Protein AF-A0A8T4KMF7-F1 (afdb_monomer)

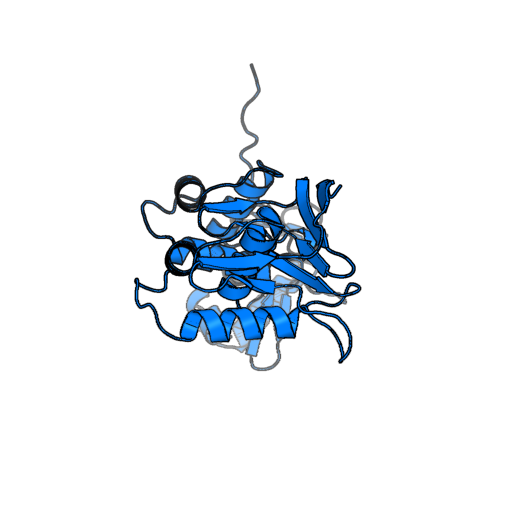pLDDT: mean 74.89, std 16.56, range [32.38, 96.25]

Secondary structure (DSSP, 8-state):
----------EEESSSSEEEETTT--EEETTEEP---HHHHHHHHHHHHTTTS-B-HHHHHHHTT-TTHHHHHHHHHHHHHHHTT--SSS-SEEEETTTEEEE-SS-PPPHHHHHHHHHHHTSBT--EEHHHHHHHTT--SS-HHHHHHHHHHHHHTS-GGGPPEEETTTEEEB-TTEEEEEEEETTEEEETTTTEEEETTEE----HHHHHHHHHHHHTTTSEEEHHHHHHHTT--S--STHHHHHHHHHHHHHS-STTS--SEEEETTTEEEE-S--EEEEEEE-

Nearest PDB structures (foldseek):
  2pmu-assembly1_E  TM=7.612E-01  e=5.457E-06  Mycobacterium tuberculosis H37Rv
  3r0j-assembly1_A  TM=8.052E-01  e=9.699E-06  Mycobacterium tuberculosis
  2pmu-assembly1_A  TM=8.325E-01  e=1.628E-05  Mycobacterium tuberculosis H37Rv
  2pmu-assembly1_D  TM=8.442E-01  e=2.170E-05  Mycobacterium tuberculosis H37Rv
  3r0j-assembly1_B  TM=7.908E-01  e=1.826E-05  Mycobacterium tuberculosis

Radius of gyration: 25.57 Å; Cα contacts (8 Å, |Δi|>4): 456; chains: 1; bounding box: 68×42×68 Å

Sequence (287 aa):
MPSGNDEERCVINLTNRVSYDLFTDDVYVDGEPAHITPMPKIILRRLVVKRGYVCPDKVLLADASSSGGKSALRQHIKRLRRALGDSGKTPAIIIQSGNGYMIGGTYALSPVEYEIHKYAKSRPGTAVSFEEIGRHAGIGGTWDSPVRHYIHSLNHKVPKEERLASVIGFGYVYPGCMETEILRSGDITYEANSHMVYRNGQDIRMGIADKLALKHMMEHAGEVVSRSYLSQLLGLGGGVGNAMTKRMTRINKAISGSEGDGDCITAAKGKGYVFSAPVTRETITYT

Solvent-accessible surface area (backbone atoms only — not comparable to full-atom values): 16262 Å² total; per-residue (Å²): 133,85,82,82,79,82,70,80,71,62,61,45,57,39,45,101,48,29,35,36,31,74,82,80,67,44,38,25,44,76,84,40,81,42,83,64,59,71,60,38,43,56,47,47,52,53,32,55,72,37,29,81,39,73,45,35,60,70,58,54,40,64,74,52,73,51,92,57,54,73,66,44,52,52,52,35,52,52,52,40,30,60,53,62,68,45,81,60,99,78,35,42,66,40,78,44,90,97,54,30,40,24,30,35,62,76,52,58,61,46,76,52,40,38,43,42,50,52,54,31,56,77,32,46,51,40,82,39,35,50,66,56,45,25,53,71,43,69,47,74,77,94,59,69,64,64,54,48,51,45,50,55,52,41,40,77,46,40,60,84,84,66,27,57,42,59,41,87,95,52,29,39,23,20,52,82,35,28,74,35,47,33,44,36,38,89,59,36,38,36,35,65,54,75,68,44,41,26,44,80,84,41,78,50,92,69,56,70,63,53,47,52,52,49,52,54,36,52,78,39,43,73,39,78,47,38,57,68,56,56,26,59,79,60,69,45,72,96,65,97,53,70,61,60,58,55,46,50,54,49,48,31,59,68,74,28,66,70,96,81,54,65,76,44,58,42,77,40,87,100,55,28,37,26,22,69,52,69,60,49,80,44,76,46,70,52,127

Mean predicted aligned error: 17.42 Å

Structure (mmCIF, N/CA/C/O backbone):
data_AF-A0A8T4KMF7-F1
#
_entry.id   AF-A0A8T4KMF7-F1
#
loop_
_atom_site.group_PDB
_atom_site.id
_atom_site.type_symbol
_atom_site.label_atom_id
_atom_site.label_alt_id
_atom_site.label_comp_id
_atom_site.label_asym_id
_atom_site.label_entity_id
_atom_site.label_seq_id
_atom_site.pdbx_PDB_ins_code
_atom_site.Cartn_x
_atom_site.Cartn_y
_atom_site.Cartn_z
_atom_site.occupancy
_atom_site.B_iso_or_equiv
_atom_site.auth_seq_id
_atom_site.auth_comp_id
_atom_site.auth_asym_id
_atom_site.auth_atom_id
_atom_site.pdbx_PDB_model_num
ATOM 1 N N . MET A 1 1 ? 38.595 7.678 11.203 1.00 32.38 1 MET A N 1
ATOM 2 C CA . MET A 1 1 ? 38.239 8.105 9.836 1.00 32.38 1 MET A CA 1
ATOM 3 C C . MET A 1 1 ? 37.442 6.981 9.198 1.00 32.38 1 MET A C 1
ATOM 5 O O . MET A 1 1 ? 38.025 5.922 9.009 1.00 32.38 1 MET A O 1
ATOM 9 N N . PRO A 1 2 ? 36.135 7.146 8.954 1.00 34.59 2 PRO A N 1
ATOM 10 C CA . PRO A 1 2 ? 35.388 6.214 8.120 1.00 34.59 2 PRO A CA 1
ATOM 11 C C . PRO A 1 2 ? 35.790 6.464 6.661 1.00 34.59 2 PRO A C 1
ATOM 13 O O . PRO A 1 2 ? 35.748 7.604 6.199 1.00 34.59 2 PRO A O 1
ATOM 16 N N . SER A 1 3 ? 36.247 5.428 5.963 1.00 41.66 3 SER A N 1
ATOM 17 C CA . SER A 1 3 ? 36.533 5.472 4.529 1.00 41.66 3 SER A CA 1
ATOM 18 C C . SER A 1 3 ? 35.225 5.674 3.768 1.00 41.66 3 SER A C 1
ATOM 20 O O . SER A 1 3 ? 34.341 4.823 3.826 1.00 41.66 3 SER A O 1
ATOM 22 N N . GLY A 1 4 ? 35.100 6.825 3.111 1.00 45.81 4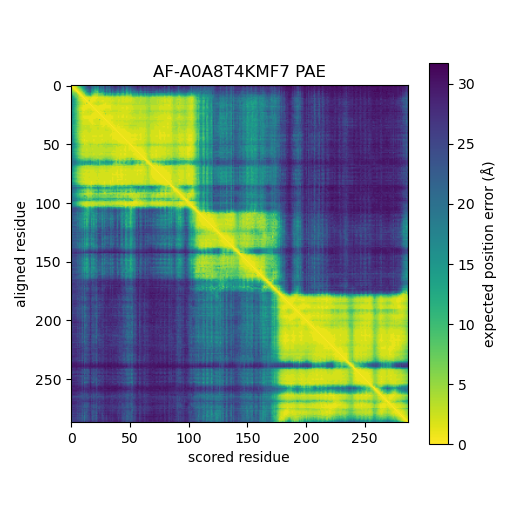 GLY A N 1
ATOM 23 C CA . GLY A 1 4 ? 33.975 7.157 2.250 1.00 45.81 4 GLY A CA 1
ATOM 24 C C . GLY A 1 4 ? 33.926 6.312 0.977 1.00 45.81 4 GLY A C 1
ATOM 25 O O . GLY A 1 4 ? 34.929 5.727 0.565 1.00 45.81 4 GLY A O 1
ATOM 26 N N . ASN A 1 5 ? 32.746 6.359 0.359 1.00 42.91 5 ASN A N 1
ATOM 27 C CA . ASN A 1 5 ? 32.361 5.831 -0.953 1.00 42.91 5 ASN A CA 1
ATOM 28 C C . ASN A 1 5 ? 31.645 4.473 -0.983 1.00 42.91 5 ASN A C 1
ATOM 30 O O . ASN A 1 5 ? 31.753 3.755 -1.972 1.00 42.91 5 ASN A O 1
ATOM 34 N N . ASP A 1 6 ? 30.788 4.200 -0.000 1.00 40.84 6 ASP A N 1
ATOM 35 C CA . ASP A 1 6 ? 29.523 3.526 -0.315 1.00 40.84 6 ASP A CA 1
ATOM 36 C C . ASP A 1 6 ? 28.536 4.594 -0.809 1.00 40.84 6 ASP A C 1
ATOM 38 O O . ASP A 1 6 ? 27.608 5.000 -0.111 1.00 40.84 6 ASP A O 1
ATOM 42 N N . GLU A 1 7 ? 28.772 5.126 -2.014 1.00 46.44 7 GLU A N 1
ATOM 43 C CA . GLU A 1 7 ? 27.668 5.716 -2.772 1.00 46.44 7 GLU A CA 1
ATOM 44 C C . GLU A 1 7 ? 26.661 4.583 -2.954 1.00 46.44 7 GLU A C 1
ATOM 46 O O . GLU A 1 7 ? 26.940 3.620 -3.668 1.00 46.44 7 GLU A O 1
ATOM 51 N N . GLU A 1 8 ? 25.543 4.643 -2.232 1.00 51.22 8 GLU A N 1
ATOM 52 C CA . GLU A 1 8 ? 24.463 3.662 -2.296 1.00 51.22 8 GLU A CA 1
ATOM 53 C C . GLU A 1 8 ? 23.939 3.584 -3.735 1.00 51.22 8 GLU A C 1
ATOM 55 O O . GLU A 1 8 ? 23.008 4.292 -4.128 1.00 51.22 8 GLU A O 1
ATOM 60 N N . ARG A 1 9 ? 24.572 2.735 -4.547 1.00 59.22 9 ARG A N 1
ATOM 61 C CA . ARG A 1 9 ? 24.199 2.511 -5.938 1.00 59.22 9 ARG A CA 1
ATOM 62 C C . ARG A 1 9 ? 22.745 2.059 -5.957 1.00 59.22 9 ARG A C 1
ATOM 64 O O . ARG A 1 9 ? 22.384 1.072 -5.313 1.00 59.22 9 ARG A O 1
ATOM 71 N N . CYS A 1 10 ? 21.898 2.777 -6.692 1.00 69.31 10 CYS A N 1
ATOM 72 C CA . CYS A 1 10 ? 20.500 2.398 -6.881 1.00 69.31 10 CYS A CA 1
ATOM 73 C C . CYS A 1 10 ? 20.430 1.242 -7.890 1.00 69.31 10 CYS A C 1
ATOM 75 O O . CYS A 1 10 ? 20.096 1.414 -9.064 1.00 69.31 10 CYS A O 1
ATOM 77 N N . VAL A 1 11 ? 20.826 0.060 -7.417 1.00 76.81 11 VAL A N 1
ATOM 78 C CA . VAL A 1 11 ? 20.839 -1.188 -8.176 1.00 76.81 11 VAL A CA 1
ATOM 79 C C . VAL A 1 11 ? 19.497 -1.887 -7.993 1.00 76.81 11 VAL A C 1
ATOM 81 O O . VAL A 1 11 ? 19.126 -2.300 -6.895 1.00 76.81 11 VAL A O 1
ATOM 84 N N . ILE A 1 12 ? 18.759 -2.042 -9.087 1.00 75.00 12 ILE A N 1
ATOM 85 C CA . ILE A 1 12 ? 17.478 -2.743 -9.130 1.00 75.00 12 ILE A CA 1
ATOM 86 C C . ILE A 1 12 ? 17.713 -4.182 -9.576 1.00 75.00 12 ILE A C 1
ATOM 88 O O . ILE A 1 12 ? 18.137 -4.429 -10.703 1.00 75.00 12 ILE A O 1
ATOM 92 N N . ASN A 1 13 ? 17.335 -5.146 -8.740 1.00 79.88 13 ASN A N 1
ATOM 93 C CA . ASN A 1 13 ? 17.306 -6.554 -9.129 1.00 79.88 13 ASN A CA 1
ATOM 94 C C . ASN A 1 13 ? 16.077 -6.832 -10.013 1.00 79.88 13 ASN A C 1
ATOM 96 O O . ASN A 1 13 ? 14.927 -6.799 -9.559 1.00 79.88 13 ASN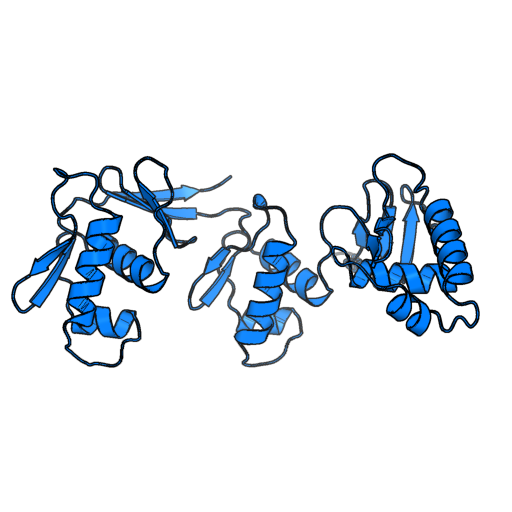 A O 1
ATOM 100 N N . LEU A 1 14 ? 16.312 -7.083 -11.303 1.00 80.69 14 LEU A N 1
ATOM 101 C CA . LEU A 1 14 ? 15.279 -7.450 -12.277 1.00 80.69 14 LEU A CA 1
ATOM 102 C C . LEU A 1 14 ? 14.888 -8.925 -12.122 1.00 80.69 14 LEU A C 1
ATOM 104 O O . LEU A 1 14 ? 13.717 -9.280 -12.240 1.00 80.69 14 LEU A O 1
ATOM 108 N N . THR A 1 15 ? 15.870 -9.771 -11.812 1.00 78.31 15 THR A N 1
ATOM 109 C CA . THR A 1 15 ? 15.711 -11.177 -11.413 1.00 78.31 15 THR A CA 1
ATOM 110 C C . THR A 1 15 ? 16.754 -11.509 -10.339 1.00 78.31 15 THR A C 1
ATOM 112 O O . THR A 1 15 ? 17.513 -10.636 -9.930 1.00 78.31 15 THR A O 1
ATOM 115 N N . ASN A 1 16 ? 16.840 -12.765 -9.896 1.00 76.12 16 ASN A N 1
ATOM 116 C CA . ASN A 1 16 ? 17.919 -13.222 -9.011 1.00 76.12 16 ASN A CA 1
ATOM 117 C C . ASN A 1 16 ? 19.313 -13.207 -9.669 1.00 76.12 16 ASN A C 1
ATOM 119 O O . ASN A 1 16 ? 20.308 -13.323 -8.965 1.00 76.12 16 ASN A O 1
ATOM 123 N N . ARG A 1 17 ? 19.380 -13.097 -11.001 1.00 83.19 17 ARG A N 1
ATOM 124 C CA . ARG A 1 17 ? 20.630 -13.074 -11.774 1.00 83.19 17 ARG A CA 1
ATOM 125 C C . ARG A 1 17 ? 20.899 -11.728 -12.422 1.00 83.19 17 ARG A C 1
ATOM 127 O O . ARG A 1 17 ? 22.034 -11.438 -12.753 1.00 83.19 17 ARG A O 1
ATOM 134 N N . VAL A 1 18 ? 19.865 -10.927 -12.651 1.00 87.44 18 VAL A N 1
ATOM 135 C CA . VAL A 1 18 ? 19.966 -9.696 -13.435 1.00 87.44 18 VAL A CA 1
ATOM 136 C C . VAL A 1 18 ? 19.738 -8.504 -12.530 1.00 87.44 18 VAL A C 1
ATOM 138 O O . VAL A 1 18 ? 18.653 -8.384 -11.958 1.00 87.44 18 VAL A O 1
ATOM 141 N N . SER A 1 19 ? 20.701 -7.594 -12.476 1.00 87.75 19 SER A N 1
ATOM 142 C CA . SER A 1 19 ? 20.563 -6.306 -11.808 1.00 87.75 19 SER A CA 1
ATOM 143 C C . SER A 1 19 ? 20.853 -5.148 -12.764 1.00 87.75 19 SER A C 1
ATOM 145 O O . SER A 1 19 ? 21.472 -5.321 -13.815 1.00 87.75 19 SER A O 1
ATOM 147 N N . TYR A 1 20 ? 20.321 -3.975 -12.447 1.00 87.62 20 TYR A N 1
ATOM 148 C CA . TYR A 1 20 ? 20.396 -2.778 -13.278 1.00 87.62 20 TYR A CA 1
ATOM 149 C C . TYR A 1 20 ? 20.695 -1.564 -12.401 1.00 87.62 20 TYR A C 1
ATOM 151 O O . TYR A 1 20 ? 19.939 -1.284 -11.474 1.00 87.62 20 TYR A O 1
ATOM 159 N N . ASP A 1 21 ? 21.769 -0.843 -12.695 1.00 84.62 21 ASP A N 1
ATOM 160 C CA . ASP A 1 21 ? 22.150 0.391 -12.013 1.00 84.62 21 ASP A CA 1
ATOM 161 C C . ASP A 1 21 ? 21.455 1.588 -12.679 1.00 84.62 21 ASP A C 1
ATOM 163 O O . ASP A 1 21 ? 21.704 1.908 -13.844 1.00 84.62 21 ASP A O 1
ATOM 167 N N . LEU A 1 22 ? 20.553 2.255 -11.950 1.00 75.38 22 LEU A N 1
ATOM 168 C CA . LEU A 1 22 ? 19.801 3.396 -12.484 1.00 75.38 22 LEU A CA 1
ATOM 169 C C . LEU A 1 22 ? 20.677 4.607 -12.839 1.00 75.38 22 LEU A C 1
ATOM 171 O O . LEU A 1 22 ? 20.251 5.425 -13.662 1.00 75.38 22 LEU A O 1
ATOM 175 N N . PHE A 1 23 ? 21.845 4.752 -12.212 1.00 74.31 23 PHE A N 1
ATOM 176 C CA . PHE A 1 23 ? 22.710 5.916 -12.385 1.00 74.31 23 PHE A CA 1
ATOM 177 C C . PHE A 1 23 ? 23.688 5.720 -13.530 1.00 74.31 23 PHE A C 1
ATOM 179 O O . PHE A 1 23 ? 23.796 6.589 -14.396 1.00 74.31 23 PHE A O 1
ATOM 186 N N . THR A 1 24 ? 24.375 4.578 -13.559 1.00 84.31 24 THR A N 1
ATOM 187 C CA . THR A 1 24 ? 25.350 4.294 -14.621 1.00 84.31 24 THR A CA 1
ATOM 188 C C . THR A 1 24 ? 24.697 3.712 -15.875 1.00 84.31 24 THR A C 1
ATOM 190 O O . THR A 1 24 ? 25.347 3.586 -16.914 1.00 84.31 24 THR A O 1
ATOM 193 N N . ASP A 1 25 ? 23.399 3.385 -15.801 1.00 84.94 25 ASP A N 1
ATOM 194 C CA . ASP A 1 25 ? 22.640 2.655 -16.823 1.00 84.94 25 ASP A CA 1
ATOM 195 C C . ASP A 1 25 ? 23.196 1.228 -17.029 1.00 84.94 25 ASP A C 1
ATOM 197 O O . ASP A 1 25 ? 22.758 0.508 -17.922 1.00 84.94 25 ASP A O 1
ATOM 201 N N . ASP A 1 26 ? 24.172 0.781 -16.234 1.00 92.31 26 ASP A N 1
ATOM 202 C CA . ASP A 1 26 ? 24.818 -0.512 -16.430 1.00 92.31 26 ASP A CA 1
ATOM 203 C C . ASP A 1 26 ? 23.957 -1.668 -15.951 1.00 92.31 26 ASP A C 1
ATOM 205 O O . ASP A 1 26 ? 23.112 -1.560 -15.064 1.00 92.31 26 ASP A O 1
ATOM 209 N N . VAL A 1 27 ? 24.177 -2.809 -16.585 1.00 93.25 27 VAL A N 1
ATOM 210 C CA . VAL A 1 27 ? 23.393 -4.013 -16.360 1.00 93.25 27 VAL A CA 1
ATOM 211 C C . VAL A 1 27 ? 24.352 -5.111 -16.005 1.00 93.25 27 VAL A C 1
ATOM 213 O O . VAL A 1 27 ? 25.361 -5.266 -16.685 1.00 93.25 27 VAL A O 1
ATOM 216 N N . TYR A 1 28 ? 24.025 -5.879 -14.979 1.00 93.50 28 TYR A N 1
ATOM 217 C CA . TYR A 1 28 ? 24.851 -6.977 -14.516 1.00 93.50 28 TYR A CA 1
ATOM 218 C C . TYR A 1 28 ? 24.060 -8.278 -14.602 1.00 93.50 28 TYR A C 1
ATOM 220 O O . TYR A 1 28 ? 22.867 -8.314 -14.291 1.00 93.50 28 TYR A O 1
ATOM 228 N N . VAL A 1 29 ? 24.717 -9.343 -15.049 1.00 92.56 29 VAL A N 1
ATOM 229 C CA . VAL A 1 29 ? 24.182 -10.705 -15.110 1.00 92.56 29 VAL A CA 1
ATOM 230 C C . VAL A 1 29 ? 25.133 -11.594 -14.320 1.00 92.56 29 VAL A C 1
ATOM 232 O O . VAL A 1 29 ? 26.308 -11.682 -14.649 1.00 92.56 29 VAL A O 1
ATOM 235 N N . ASP A 1 30 ? 24.633 -12.206 -13.249 1.00 90.31 30 ASP A N 1
ATOM 236 C CA . ASP A 1 30 ? 25.414 -12.963 -12.264 1.00 90.31 30 ASP A CA 1
ATOM 237 C C . ASP A 1 30 ? 26.573 -12.154 -11.654 1.00 90.31 30 ASP A C 1
ATOM 239 O O . ASP A 1 30 ? 27.634 -12.690 -11.358 1.00 90.31 30 ASP A O 1
ATOM 243 N N . GLY A 1 31 ? 26.360 -10.846 -11.473 1.00 89.56 31 GLY A N 1
ATOM 244 C CA . GLY A 1 31 ? 27.365 -9.914 -10.949 1.00 89.56 31 GLY A CA 1
ATOM 245 C C . GLY A 1 31 ? 28.324 -9.347 -12.001 1.00 89.56 31 GLY A C 1
ATOM 246 O O . GLY A 1 31 ? 29.027 -8.387 -11.703 1.00 89.56 31 GLY A O 1
ATOM 247 N N . GLU A 1 32 ? 28.305 -9.856 -13.235 1.00 94.94 32 GLU A N 1
ATOM 248 C CA . GLU A 1 32 ? 29.203 -9.422 -14.311 1.00 94.94 32 GLU A CA 1
ATOM 249 C C . GLU A 1 32 ? 28.537 -8.402 -15.251 1.00 94.94 32 GLU A C 1
ATOM 251 O O . GLU A 1 32 ? 27.369 -8.588 -15.609 1.00 94.94 32 GLU A O 1
ATOM 256 N N . PRO A 1 33 ? 29.242 -7.348 -15.711 1.00 95.38 33 PRO A N 1
ATOM 257 C CA . PRO A 1 33 ? 28.690 -6.378 -16.653 1.00 95.38 33 PRO A CA 1
ATOM 258 C C . PRO A 1 33 ? 28.211 -7.031 -17.958 1.00 95.38 33 PRO A C 1
ATOM 260 O O . PRO A 1 33 ? 28.976 -7.633 -18.715 1.00 95.38 33 PRO A O 1
ATOM 263 N N . ALA A 1 34 ? 26.930 -6.870 -18.267 1.00 94.69 34 ALA A N 1
ATOM 264 C CA . ALA A 1 34 ? 26.318 -7.372 -19.481 1.00 94.69 34 ALA A CA 1
ATOM 265 C C . ALA A 1 34 ? 26.521 -6.393 -20.638 1.00 94.69 34 ALA A C 1
ATOM 267 O O . ALA A 1 34 ? 26.134 -5.222 -20.588 1.00 94.69 34 ALA A O 1
ATOM 268 N N . HIS A 1 35 ? 27.062 -6.895 -21.747 1.00 94.31 35 HIS A N 1
ATOM 269 C CA . HIS A 1 35 ? 27.253 -6.072 -22.931 1.00 94.31 35 HIS A CA 1
ATOM 270 C C . HIS A 1 35 ? 25.933 -5.902 -23.700 1.00 94.31 35 HIS A C 1
ATOM 272 O O . HIS A 1 35 ? 25.507 -6.762 -24.474 1.00 94.31 35 HIS A O 1
ATOM 278 N N . ILE A 1 36 ? 25.288 -4.750 -23.507 1.00 93.62 36 ILE A N 1
ATOM 279 C CA . ILE A 1 36 ? 24.029 -4.392 -24.169 1.00 93.62 36 ILE A CA 1
ATOM 280 C C . ILE A 1 36 ? 24.277 -3.247 -25.151 1.00 93.62 36 ILE A C 1
ATOM 282 O O . ILE A 1 36 ? 24.833 -2.211 -24.801 1.00 93.62 36 ILE A O 1
ATOM 286 N N . THR A 1 37 ? 23.861 -3.422 -26.407 1.00 92.12 37 THR A N 1
ATOM 287 C CA . THR A 1 37 ? 23.971 -2.360 -27.421 1.00 92.12 37 THR A CA 1
ATOM 288 C C . THR A 1 37 ? 23.080 -1.155 -27.066 1.00 92.12 37 THR A C 1
ATOM 290 O O . THR A 1 37 ? 22.016 -1.371 -26.479 1.00 92.12 37 THR A O 1
ATOM 293 N N . PRO A 1 38 ? 23.416 0.079 -27.495 1.00 92.00 38 PRO A N 1
ATOM 294 C CA . PRO A 1 38 ? 22.749 1.303 -27.030 1.00 92.00 38 PRO A CA 1
ATOM 295 C C . PRO A 1 38 ? 21.217 1.298 -27.137 1.00 92.00 38 PRO A C 1
ATOM 297 O O . PRO A 1 38 ? 20.529 1.663 -26.191 1.00 92.00 38 PRO A O 1
ATOM 300 N N . MET A 1 39 ? 20.655 0.820 -28.253 1.00 90.88 39 MET A N 1
ATOM 301 C CA . MET A 1 39 ? 19.196 0.828 -28.446 1.00 90.88 39 MET A CA 1
ATOM 302 C C . MET A 1 39 ? 18.438 -0.128 -27.510 1.00 90.88 39 MET A C 1
ATOM 304 O O . MET A 1 39 ? 17.525 0.309 -26.812 1.00 90.88 39 MET A O 1
ATOM 308 N N . PRO A 1 40 ? 18.813 -1.416 -27.415 1.00 92.56 40 PRO A N 1
ATOM 309 C CA . PRO A 1 40 ? 18.358 -2.288 -26.338 1.00 92.56 40 PRO A CA 1
ATOM 310 C C . PRO A 1 40 ? 18.533 -1.712 -24.926 1.00 92.56 40 PRO A C 1
ATOM 312 O O . PRO A 1 40 ? 17.649 -1.934 -24.104 1.00 92.56 40 PRO A O 1
ATOM 315 N N . LYS A 1 41 ? 19.604 -0.950 -24.654 1.00 90.44 41 LYS A N 1
ATOM 316 C CA . LYS A 1 41 ? 19.842 -0.291 -23.355 1.00 90.44 41 LYS A CA 1
ATOM 317 C C . LYS A 1 41 ? 18.779 0.781 -23.064 1.00 90.44 41 LYS A C 1
ATOM 319 O O . LYS A 1 41 ? 18.143 0.739 -22.018 1.00 90.44 41 LYS A O 1
ATOM 324 N N . ILE A 1 42 ? 18.464 1.641 -24.041 1.00 88.56 42 ILE A N 1
ATOM 325 C CA . ILE A 1 42 ? 17.383 2.647 -23.945 1.00 88.56 42 ILE A CA 1
ATOM 326 C C . ILE A 1 42 ? 16.020 1.987 -23.688 1.00 88.56 42 ILE A C 1
ATOM 328 O O . ILE A 1 42 ? 15.264 2.420 -22.813 1.00 88.56 42 ILE A O 1
ATOM 332 N N . ILE A 1 43 ? 15.708 0.920 -24.430 1.00 91.50 43 ILE A N 1
ATOM 333 C CA . ILE A 1 43 ? 14.463 0.160 -24.250 1.00 91.50 43 ILE A CA 1
ATOM 334 C C . ILE A 1 43 ? 14.410 -0.448 -22.845 1.00 91.50 43 ILE A C 1
ATOM 336 O O . ILE A 1 43 ? 13.380 -0.345 -22.177 1.00 91.50 43 ILE A O 1
ATOM 340 N N . LEU A 1 44 ? 15.511 -1.051 -22.382 1.00 91.81 44 LEU A N 1
ATOM 341 C CA . LEU A 1 44 ? 15.605 -1.619 -21.042 1.00 91.81 44 LEU A CA 1
ATOM 342 C C . LEU A 1 44 ? 15.370 -0.550 -19.979 1.00 91.81 44 LEU A C 1
ATOM 344 O O . LEU A 1 44 ? 14.489 -0.735 -19.148 1.00 91.81 44 LEU A O 1
ATOM 348 N N . ARG A 1 45 ? 16.067 0.589 -20.050 1.00 86.81 45 ARG A N 1
ATOM 349 C CA . ARG A 1 45 ? 15.886 1.718 -19.130 1.00 86.81 45 ARG A CA 1
ATOM 350 C C . ARG A 1 45 ? 14.424 2.132 -19.037 1.00 86.81 45 ARG A 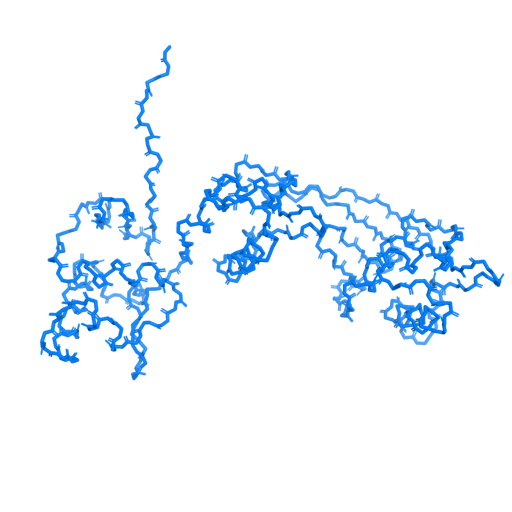C 1
ATOM 352 O O . ARG A 1 45 ? 13.890 2.297 -17.942 1.00 86.81 45 ARG A O 1
ATOM 359 N N . ARG A 1 46 ? 13.735 2.251 -20.178 1.00 86.56 46 ARG A N 1
ATOM 360 C CA . ARG A 1 46 ? 12.308 2.596 -20.190 1.00 86.56 46 ARG A CA 1
ATOM 361 C C . ARG A 1 46 ? 11.459 1.536 -19.498 1.00 86.56 46 ARG A C 1
ATOM 363 O O . ARG A 1 46 ? 10.575 1.888 -18.720 1.00 86.56 46 ARG A O 1
ATOM 370 N N . LEU A 1 47 ? 11.714 0.261 -19.777 1.00 86.62 47 LEU A N 1
ATOM 371 C CA . LEU A 1 47 ? 11.005 -0.849 -19.147 1.00 86.62 47 LEU A CA 1
ATOM 372 C C . LEU A 1 47 ? 11.296 -0.951 -17.642 1.00 86.62 47 LEU A C 1
ATOM 374 O O . LEU A 1 47 ? 10.390 -1.302 -16.895 1.00 86.62 47 LEU A O 1
ATOM 378 N N . VAL A 1 48 ? 12.508 -0.614 -17.190 1.00 83.31 48 VAL A N 1
ATOM 379 C CA . VAL A 1 48 ? 12.888 -0.577 -15.767 1.00 83.31 48 VAL A CA 1
ATOM 380 C C . VAL A 1 48 ? 12.161 0.563 -15.058 1.00 83.31 48 VAL A C 1
ATOM 382 O O . VAL A 1 48 ? 11.503 0.337 -14.047 1.00 83.31 48 VAL A O 1
ATOM 385 N N . VAL A 1 49 ? 12.168 1.767 -15.639 1.00 75.31 49 VAL A N 1
ATOM 386 C CA . VAL A 1 49 ? 11.430 2.934 -15.115 1.00 75.31 49 VAL A CA 1
ATOM 387 C C . VAL A 1 49 ? 9.918 2.680 -15.054 1.00 75.31 49 VAL A C 1
ATOM 389 O O . VAL A 1 49 ? 9.216 3.249 -14.219 1.00 75.31 49 VAL A O 1
ATOM 392 N N . LYS A 1 50 ? 9.394 1.836 -15.948 1.00 74.31 50 LYS A N 1
ATOM 393 C CA . LYS A 1 50 ? 7.976 1.461 -16.034 1.00 74.31 50 LYS A CA 1
ATOM 394 C C . LYS A 1 50 ? 7.712 0.022 -15.577 1.00 74.31 50 LYS A C 1
ATOM 396 O O . LYS A 1 50 ? 6.716 -0.565 -15.995 1.00 74.31 50 LYS A O 1
ATOM 401 N N . ARG A 1 51 ? 8.573 -0.569 -14.740 1.00 68.75 51 ARG A N 1
ATOM 402 C CA . ARG A 1 51 ? 8.410 -1.965 -14.298 1.00 68.75 51 ARG A CA 1
ATOM 403 C C . ARG A 1 51 ? 7.039 -2.175 -13.655 1.00 68.75 51 ARG A C 1
ATOM 405 O O . ARG A 1 51 ? 6.519 -1.292 -12.977 1.00 68.75 51 ARG A O 1
ATOM 412 N N . GLY A 1 52 ? 6.446 -3.343 -13.890 1.00 60.84 52 GLY A N 1
ATOM 413 C CA . GLY A 1 52 ? 5.077 -3.643 -13.457 1.00 60.84 52 GLY A CA 1
ATOM 414 C C . GLY A 1 52 ? 3.979 -3.008 -14.321 1.00 60.84 52 GLY A C 1
ATOM 415 O O . GLY A 1 52 ? 2.810 -3.334 -14.133 1.00 60.84 52 GLY A O 1
ATOM 416 N N . TYR A 1 53 ? 4.330 -2.161 -15.297 1.00 69.44 53 TYR A N 1
ATOM 417 C CA . TYR A 1 53 ? 3.410 -1.665 -16.316 1.00 69.44 53 TYR A CA 1
ATOM 418 C C . TYR A 1 53 ? 3.778 -2.193 -17.696 1.00 69.44 53 TYR A C 1
ATOM 420 O O . TYR A 1 53 ? 4.942 -2.382 -18.051 1.00 69.44 53 TYR A O 1
ATOM 428 N N . VAL A 1 54 ? 2.747 -2.375 -18.508 1.00 81.06 54 VAL A N 1
ATOM 429 C CA . VAL A 1 54 ? 2.892 -2.756 -19.907 1.00 81.06 54 VAL A CA 1
ATOM 430 C C . VAL A 1 54 ? 3.234 -1.502 -20.697 1.00 81.06 54 VAL A C 1
ATOM 432 O O . VAL A 1 54 ? 2.428 -0.578 -20.785 1.00 81.06 54 VAL A O 1
ATOM 435 N N . CYS A 1 55 ? 4.430 -1.470 -21.276 1.00 85.44 55 CYS A N 1
ATOM 436 C CA . CYS A 1 55 ? 4.863 -0.428 -22.193 1.00 85.44 55 CYS A CA 1
ATOM 437 C C . CYS A 1 55 ? 4.385 -0.764 -23.611 1.00 85.44 55 CYS A C 1
ATOM 439 O O . CYS A 1 55 ? 4.888 -1.729 -24.201 1.00 85.44 55 CYS A O 1
ATOM 441 N N . PRO A 1 56 ? 3.460 0.024 -24.192 1.00 91.06 56 PRO A N 1
ATOM 442 C CA . PRO A 1 56 ? 2.984 -0.219 -25.546 1.00 91.06 56 PRO A CA 1
ATOM 443 C C . PRO A 1 56 ? 4.101 -0.051 -26.578 1.00 91.06 56 PRO A C 1
ATOM 445 O O . PRO A 1 56 ? 4.940 0.842 -26.439 1.00 91.06 56 PRO A O 1
ATOM 448 N N . ASP A 1 57 ? 4.045 -0.824 -27.669 1.00 91.69 57 ASP A N 1
ATOM 449 C CA . ASP A 1 57 ? 5.015 -0.763 -28.779 1.00 91.69 57 ASP A CA 1
ATOM 450 C C . ASP A 1 57 ? 5.306 0.679 -29.228 1.00 91.69 57 ASP A C 1
ATOM 452 O O . ASP A 1 57 ? 6.457 1.049 -29.437 1.00 91.69 57 ASP A O 1
ATOM 456 N N . LYS A 1 58 ? 4.256 1.507 -29.348 1.00 89.50 58 LYS A N 1
ATOM 457 C CA . LYS A 1 58 ? 4.356 2.905 -29.800 1.00 89.50 58 LYS A CA 1
ATOM 458 C C . LYS A 1 58 ? 5.214 3.780 -28.883 1.00 89.50 58 LYS A C 1
ATOM 460 O O . LYS A 1 58 ? 5.892 4.672 -29.372 1.00 89.50 58 LYS A O 1
ATOM 465 N N . VAL A 1 59 ? 5.189 3.519 -27.575 1.00 88.06 59 VAL A N 1
ATOM 466 C CA . VAL A 1 59 ? 5.964 4.279 -26.584 1.00 88.06 59 VAL A CA 1
ATOM 467 C C . VAL A 1 59 ? 7.432 3.885 -26.687 1.00 88.06 59 VAL A C 1
ATOM 469 O O . VAL A 1 59 ? 8.289 4.746 -26.838 1.00 88.06 59 VAL A O 1
ATOM 472 N N . LEU A 1 60 ? 7.713 2.578 -26.719 1.00 89.94 60 LEU A N 1
ATOM 473 C CA . LEU A 1 60 ? 9.083 2.073 -26.848 1.00 89.94 60 LEU A CA 1
ATOM 474 C C . LEU A 1 60 ? 9.730 2.472 -28.182 1.00 89.94 60 LEU A C 1
ATOM 476 O O . LEU A 1 60 ? 10.927 2.735 -28.226 1.00 89.94 60 LEU A O 1
ATOM 480 N N . LEU A 1 61 ? 8.947 2.537 -29.263 1.00 87.88 61 LEU A N 1
ATOM 481 C CA . LEU A 1 61 ? 9.422 2.988 -30.573 1.00 87.88 61 LEU A CA 1
ATOM 482 C C . LEU A 1 61 ? 9.741 4.484 -30.611 1.00 87.88 61 LEU A C 1
ATOM 484 O O . LEU A 1 61 ? 10.739 4.855 -31.225 1.00 87.88 61 LEU A O 1
ATOM 488 N N . ALA A 1 62 ? 8.919 5.317 -29.964 1.00 85.25 62 ALA A N 1
ATOM 489 C CA . ALA A 1 62 ? 9.154 6.758 -29.888 1.00 85.25 62 ALA A CA 1
ATOM 490 C C . ALA A 1 62 ? 10.468 7.074 -29.159 1.00 85.25 62 ALA A C 1
ATOM 492 O O . ALA A 1 62 ? 11.220 7.939 -29.592 1.00 85.25 62 ALA A O 1
ATOM 493 N N . ASP A 1 63 ? 10.773 6.325 -28.098 1.00 76.94 63 ASP A N 1
ATOM 494 C CA . ASP A 1 63 ? 11.990 6.519 -27.306 1.00 76.94 63 ASP A CA 1
ATOM 495 C C . ASP A 1 63 ? 13.249 5.951 -27.962 1.00 76.94 63 ASP A C 1
ATOM 497 O O . ASP A 1 63 ? 14.346 6.462 -27.759 1.00 76.94 63 ASP A O 1
ATOM 501 N N . ALA A 1 64 ? 13.105 4.877 -28.739 1.00 75.38 64 ALA A N 1
ATOM 502 C CA . ALA A 1 64 ? 14.229 4.244 -29.416 1.00 75.38 64 ALA A CA 1
ATOM 503 C C . ALA A 1 64 ? 14.680 5.006 -30.675 1.00 75.38 64 ALA A C 1
ATOM 505 O O . ALA A 1 64 ? 15.604 4.548 -31.344 1.00 75.38 64 ALA A O 1
ATOM 506 N N . SER A 1 65 ? 14.012 6.108 -31.057 1.00 70.56 65 SER A N 1
ATOM 507 C CA . SER A 1 65 ? 14.255 6.851 -32.310 1.00 70.56 65 SER A CA 1
ATOM 508 C C . SER A 1 65 ? 14.426 5.935 -33.533 1.00 70.56 65 SER A C 1
ATOM 510 O O . SER A 1 65 ? 15.156 6.245 -34.475 1.00 70.56 65 SER A O 1
ATOM 512 N N . SER A 1 66 ? 13.798 4.755 -33.504 1.00 66.44 66 SER A N 1
ATOM 513 C CA . SER A 1 66 ? 14.075 3.690 -34.460 1.00 66.44 66 SER A CA 1
ATOM 514 C C . SER A 1 66 ? 13.076 3.802 -35.603 1.00 66.44 66 SER A C 1
ATOM 516 O O . SER A 1 66 ? 11.871 3.629 -35.404 1.00 66.44 66 SER A O 1
ATOM 518 N N . SER A 1 67 ? 13.571 4.017 -36.817 1.00 71.31 67 SER A N 1
ATOM 519 C CA . SER A 1 67 ? 12.758 4.046 -38.038 1.00 71.31 67 SER A CA 1
ATOM 520 C C . SER A 1 67 ? 12.185 2.673 -38.432 1.00 71.31 67 SER A C 1
ATOM 522 O O . SER A 1 67 ? 11.364 2.584 -39.339 1.00 71.31 67 SER A O 1
ATOM 524 N N . GLY A 1 68 ? 12.576 1.588 -37.752 1.00 78.44 68 GLY A N 1
ATOM 525 C CA . GLY A 1 68 ? 12.299 0.208 -38.173 1.00 78.44 68 GLY A CA 1
ATOM 526 C C . GLY A 1 68 ? 10.957 -0.399 -37.731 1.00 78.44 68 GLY A C 1
ATOM 527 O O . GLY A 1 68 ? 10.721 -1.590 -37.956 1.00 78.44 68 GLY A O 1
ATOM 528 N N . GLY A 1 69 ? 10.078 0.376 -37.086 1.00 88.50 69 GLY A N 1
ATOM 529 C CA . GLY A 1 69 ? 8.750 -0.079 -36.657 1.00 88.50 69 GLY A CA 1
ATOM 530 C C . GLY A 1 69 ? 8.765 -1.321 -35.745 1.00 88.50 69 GLY A C 1
ATOM 531 O O . GLY A 1 69 ? 9.766 -1.670 -35.119 1.00 88.50 69 GLY A O 1
ATOM 532 N N . LYS A 1 70 ? 7.631 -2.033 -35.653 1.00 90.00 70 LYS A N 1
ATOM 533 C CA . LYS A 1 70 ? 7.451 -3.153 -34.701 1.00 90.00 70 LYS A CA 1
ATOM 534 C C . LYS A 1 70 ? 8.437 -4.314 -34.890 1.00 90.00 70 LYS A C 1
ATOM 536 O O . LYS A 1 70 ? 8.773 -4.988 -33.916 1.00 90.00 70 LYS A O 1
ATOM 541 N N . SER A 1 71 ? 8.886 -4.569 -36.120 1.00 89.50 71 SER A N 1
ATOM 542 C CA . SER A 1 71 ? 9.831 -5.657 -36.412 1.00 89.50 71 SER A CA 1
ATOM 543 C C . SER A 1 71 ? 11.209 -5.378 -35.806 1.00 89.50 71 SER A C 1
ATOM 545 O O . SER A 1 71 ? 11.768 -6.237 -35.118 1.00 89.50 71 SER A O 1
ATOM 547 N N . ALA A 1 72 ? 11.709 -4.146 -35.957 1.00 90.38 72 ALA A N 1
ATOM 548 C CA . ALA A 1 72 ? 12.960 -3.725 -35.334 1.00 90.38 72 ALA A CA 1
ATOM 549 C C . ALA A 1 72 ? 12.872 -3.773 -33.803 1.00 90.38 72 ALA A C 1
ATOM 551 O O . ALA A 1 72 ? 13.760 -4.337 -33.162 1.00 90.38 72 ALA A O 1
ATOM 552 N N . LEU A 1 73 ? 11.765 -3.300 -33.210 1.00 91.56 73 LEU A N 1
ATOM 553 C CA . LEU A 1 73 ? 11.542 -3.405 -31.762 1.00 91.56 73 LEU A CA 1
ATOM 554 C C . LEU A 1 73 ? 11.615 -4.860 -31.276 1.00 91.56 73 LEU A C 1
ATOM 556 O O . LEU A 1 73 ? 12.317 -5.150 -30.309 1.00 91.56 73 LEU A O 1
ATOM 560 N N . ARG A 1 74 ? 10.959 -5.801 -31.970 1.00 91.06 74 ARG A N 1
ATOM 561 C CA . ARG A 1 74 ? 11.040 -7.236 -31.638 1.00 91.06 74 ARG A CA 1
ATOM 562 C C . ARG A 1 74 ? 12.473 -7.761 -31.703 1.00 91.06 74 ARG A C 1
ATOM 564 O O . ARG A 1 74 ? 12.875 -8.541 -30.840 1.00 91.06 74 ARG A O 1
ATOM 571 N N . GLN A 1 75 ? 13.255 -7.337 -32.696 1.00 91.88 75 GLN A N 1
ATOM 572 C CA . GLN A 1 75 ? 14.659 -7.730 -32.810 1.00 91.88 75 GLN A CA 1
ATOM 573 C C . GLN A 1 75 ? 15.500 -7.161 -31.659 1.00 91.88 75 GLN A C 1
ATOM 575 O O . GLN A 1 75 ? 16.326 -7.887 -31.101 1.00 91.88 75 GLN A O 1
ATOM 580 N N . HIS A 1 76 ? 15.269 -5.907 -31.262 1.00 92.56 76 HIS A N 1
ATOM 581 C CA . HIS A 1 76 ? 15.928 -5.297 -30.109 1.00 92.56 76 HIS A CA 1
ATOM 582 C C . HIS A 1 76 ? 15.567 -6.004 -28.802 1.00 92.56 76 HIS A C 1
ATOM 584 O O . HIS A 1 76 ? 16.475 -6.361 -28.057 1.00 92.56 76 HIS A O 1
ATOM 590 N N . ILE A 1 77 ? 14.287 -6.307 -28.565 1.00 92.06 77 ILE A N 1
ATOM 591 C CA . ILE A 1 77 ? 13.847 -7.084 -27.397 1.00 92.06 77 ILE A CA 1
ATOM 592 C C . ILE A 1 77 ? 14.476 -8.481 -27.401 1.00 92.06 77 ILE A C 1
ATOM 594 O O . ILE A 1 77 ? 14.950 -8.942 -26.369 1.00 92.06 77 ILE A O 1
ATOM 598 N N . LYS A 1 78 ? 14.561 -9.157 -28.553 1.00 91.50 78 LYS A N 1
ATOM 599 C CA . LYS A 1 78 ? 15.218 -10.470 -28.653 1.00 91.50 78 LYS A CA 1
ATOM 600 C C . LYS A 1 78 ? 16.708 -10.403 -28.299 1.00 91.50 78 LYS A C 1
ATOM 602 O O . LYS A 1 78 ? 17.204 -11.283 -27.599 1.00 91.50 78 LYS A O 1
ATOM 607 N N . ARG A 1 79 ? 17.424 -9.376 -28.777 1.00 92.19 79 ARG A N 1
ATOM 608 C CA . ARG A 1 79 ? 18.838 -9.141 -28.427 1.00 92.19 79 ARG A CA 1
ATOM 609 C C . ARG A 1 79 ? 18.993 -8.834 -26.942 1.00 92.19 79 ARG A C 1
ATOM 611 O O . ARG A 1 79 ? 19.873 -9.404 -26.311 1.00 92.19 79 ARG A O 1
ATOM 618 N N . LEU A 1 80 ? 18.106 -7.999 -26.403 1.00 92.38 80 LEU A N 1
ATOM 619 C CA . LEU A 1 80 ? 18.069 -7.657 -24.988 1.00 92.38 80 LEU A CA 1
ATOM 620 C C . LEU A 1 80 ? 17.885 -8.912 -24.132 1.00 92.38 80 LEU A C 1
ATOM 622 O O . LEU A 1 80 ? 18.732 -9.206 -23.305 1.00 92.38 80 LEU A O 1
ATOM 626 N N . ARG A 1 81 ? 16.857 -9.723 -24.404 1.00 91.38 81 ARG A N 1
ATOM 627 C CA . ARG A 1 81 ? 16.614 -10.977 -23.677 1.00 91.38 81 ARG A CA 1
ATOM 628 C C . ARG A 1 81 ? 17.812 -11.924 -23.724 1.00 91.38 81 ARG A C 1
ATOM 630 O O . ARG A 1 81 ? 18.176 -12.497 -22.706 1.00 91.38 81 ARG A O 1
ATOM 637 N N . ARG A 1 82 ? 18.476 -12.047 -24.879 1.00 91.44 82 ARG A N 1
ATOM 638 C CA . ARG A 1 82 ? 19.707 -12.843 -24.993 1.00 91.44 82 ARG A CA 1
ATOM 639 C C . ARG A 1 82 ? 20.824 -12.299 -24.098 1.00 91.44 82 ARG A C 1
ATOM 641 O O . ARG A 1 82 ? 21.469 -13.094 -23.427 1.00 91.44 82 ARG A O 1
ATOM 648 N N . ALA A 1 83 ? 21.037 -10.983 -24.090 1.00 91.81 83 ALA A N 1
ATOM 649 C CA . ALA A 1 83 ? 22.063 -10.348 -23.264 1.00 91.81 83 ALA A CA 1
ATOM 650 C C . ALA A 1 83 ? 21.786 -10.505 -21.760 1.00 91.81 83 ALA A C 1
ATOM 652 O O . ALA A 1 83 ? 22.721 -10.651 -20.988 1.00 91.81 83 ALA A O 1
ATOM 653 N N . LEU A 1 84 ? 20.512 -10.542 -21.358 1.00 89.81 84 LEU A N 1
ATOM 654 C CA . LEU A 1 84 ? 20.098 -10.759 -19.968 1.00 89.81 84 LEU A CA 1
ATOM 655 C C . LEU A 1 84 ? 20.097 -12.240 -19.541 1.00 89.81 84 LEU A C 1
ATOM 657 O O . LEU A 1 84 ? 19.704 -12.543 -18.418 1.00 89.81 84 LEU A O 1
ATOM 661 N N . GLY A 1 85 ? 20.431 -13.181 -20.434 1.00 87.12 85 GLY A N 1
ATOM 662 C CA . GLY A 1 85 ? 20.246 -14.615 -20.168 1.00 87.12 85 GLY A CA 1
ATOM 663 C C . GLY A 1 85 ? 18.772 -15.020 -19.985 1.00 87.12 85 GLY A C 1
ATOM 664 O O . GLY A 1 85 ? 18.469 -16.069 -19.421 1.00 87.12 85 GLY A O 1
ATOM 665 N N . ASP A 1 86 ? 17.842 -14.192 -20.467 1.00 79.88 86 ASP A N 1
ATOM 666 C CA . ASP A 1 86 ? 16.393 -14.329 -20.329 1.00 79.88 86 ASP A CA 1
ATOM 667 C C . ASP A 1 86 ? 15.830 -15.304 -21.385 1.00 79.88 86 ASP A C 1
ATOM 669 O O . ASP A 1 86 ? 15.189 -14.922 -22.372 1.00 79.88 86 ASP A O 1
ATOM 673 N N . SER A 1 87 ? 16.116 -16.593 -21.187 1.00 66.00 87 SER A N 1
ATOM 674 C CA . SER A 1 87 ? 15.634 -17.709 -22.017 1.00 66.00 87 SER A CA 1
ATOM 675 C C . SER A 1 87 ? 14.701 -18.684 -21.276 1.00 66.00 87 SER A C 1
ATOM 677 O O . SER A 1 87 ? 14.266 -19.672 -21.865 1.00 66.00 87 SER A O 1
ATOM 679 N N . GLY A 1 88 ? 14.385 -18.422 -19.999 1.00 58.12 88 GLY A N 1
ATOM 680 C CA . GLY A 1 88 ? 13.761 -19.382 -19.077 1.00 58.12 88 GLY A CA 1
ATOM 681 C C . GLY A 1 88 ? 12.273 -19.174 -18.746 1.00 58.12 88 GLY A C 1
ATOM 682 O O . GLY A 1 88 ? 11.590 -18.314 -19.299 1.00 58.12 88 GLY A O 1
ATOM 683 N N . LYS A 1 89 ? 11.785 -19.986 -17.789 1.00 55.06 89 LYS A N 1
ATOM 684 C CA . LYS A 1 89 ? 10.400 -20.001 -17.259 1.00 55.06 89 LYS A CA 1
ATOM 685 C C . LYS A 1 89 ? 10.000 -18.718 -16.507 1.00 55.06 89 LYS A C 1
ATOM 687 O O . LYS A 1 89 ? 8.812 -18.443 -16.382 1.00 55.06 89 LYS A O 1
ATOM 692 N N . THR A 1 90 ? 10.970 -17.942 -16.024 1.00 57.03 90 THR A N 1
ATOM 693 C CA . THR A 1 90 ? 10.774 -16.682 -15.286 1.00 57.03 90 THR A CA 1
ATOM 694 C C . THR A 1 90 ? 11.514 -15.550 -15.998 1.00 57.03 90 THR A C 1
ATOM 696 O O . THR A 1 90 ? 12.636 -15.209 -15.617 1.00 57.03 90 THR A O 1
ATOM 699 N N . PRO A 1 91 ? 10.942 -15.016 -17.087 1.00 71.38 91 PRO A N 1
ATOM 700 C CA . PRO A 1 91 ? 11.641 -14.047 -17.904 1.00 71.38 91 PRO A CA 1
ATOM 701 C C . PRO A 1 91 ? 11.742 -12.686 -17.211 1.00 71.38 91 PRO A C 1
ATOM 703 O O . PRO A 1 91 ? 10.776 -12.212 -16.608 1.00 71.38 91 PRO A O 1
ATOM 706 N N . ALA A 1 92 ? 12.899 -12.035 -17.343 1.00 73.31 92 ALA A N 1
ATOM 707 C CA . ALA A 1 92 ? 13.071 -10.644 -16.932 1.00 73.31 92 ALA A CA 1
ATOM 708 C C . ALA A 1 92 ? 12.148 -9.731 -17.749 1.00 73.31 92 ALA A C 1
ATOM 710 O O . ALA A 1 92 ? 11.606 -8.776 -17.211 1.00 73.31 92 ALA A O 1
ATOM 711 N N . ILE A 1 93 ? 11.921 -10.043 -19.030 1.00 80.75 93 ILE A N 1
ATOM 712 C CA . ILE A 1 93 ? 11.020 -9.311 -19.922 1.00 80.75 93 ILE A CA 1
ATOM 713 C C . ILE A 1 93 ? 9.824 -10.192 -20.288 1.00 80.75 93 ILE A C 1
ATOM 715 O O . ILE A 1 93 ? 9.926 -11.164 -21.039 1.00 80.75 93 ILE A O 1
ATOM 719 N N . ILE A 1 94 ? 8.653 -9.794 -19.808 1.00 76.06 94 ILE A N 1
ATOM 720 C CA . ILE A 1 94 ? 7.363 -10.409 -20.097 1.00 76.06 94 ILE A CA 1
ATOM 721 C C . ILE A 1 94 ? 6.790 -9.781 -21.372 1.00 76.06 94 ILE A C 1
ATOM 723 O O . ILE A 1 94 ? 6.623 -8.564 -21.481 1.00 76.06 94 ILE A O 1
ATOM 727 N N . ILE A 1 95 ? 6.472 -10.633 -22.347 1.00 82.06 95 ILE A N 1
ATOM 728 C CA . ILE A 1 95 ? 5.784 -10.240 -23.579 1.00 82.06 95 ILE A CA 1
ATOM 729 C C . ILE A 1 95 ? 4.283 -10.359 -23.332 1.00 82.06 95 ILE A C 1
ATOM 731 O O . ILE A 1 95 ? 3.799 -11.453 -23.043 1.00 82.06 95 ILE A O 1
ATOM 735 N N . GLN A 1 96 ? 3.536 -9.268 -23.502 1.00 75.88 96 GLN A N 1
ATOM 736 C CA . GLN A 1 96 ? 2.079 -9.321 -23.483 1.00 75.88 96 GLN A CA 1
ATOM 737 C C . GLN A 1 96 ? 1.561 -9.215 -24.917 1.00 75.88 96 GLN A C 1
ATOM 739 O O . GLN A 1 96 ? 1.641 -8.157 -25.547 1.00 75.88 96 GLN A O 1
ATOM 744 N N . SER A 1 97 ? 1.066 -10.336 -25.449 1.00 68.31 97 SER A N 1
ATOM 745 C CA . SER A 1 97 ? 0.625 -10.434 -26.845 1.00 68.31 97 SER A CA 1
ATOM 746 C C . SER A 1 97 ? -0.349 -9.305 -27.199 1.00 68.31 97 SER A C 1
ATOM 748 O O . SER A 1 97 ? -1.347 -9.104 -26.513 1.00 68.31 97 SER A O 1
ATOM 750 N N . GLY A 1 98 ? -0.020 -8.534 -28.239 1.00 72.50 98 GLY A N 1
ATOM 751 C CA . GLY A 1 98 ? -0.824 -7.406 -28.726 1.00 72.50 98 GLY A CA 1
ATOM 752 C C . GLY A 1 98 ? -0.689 -6.090 -27.947 1.00 72.50 98 GLY A C 1
ATOM 753 O O . GLY A 1 98 ? -0.986 -5.042 -28.516 1.00 72.50 98 GLY A O 1
ATOM 754 N N . ASN A 1 99 ? -0.184 -6.116 -26.709 1.00 76.12 99 ASN A N 1
ATOM 755 C CA . ASN A 1 99 ? -0.237 -4.967 -25.796 1.00 76.12 99 ASN A CA 1
ATOM 756 C C . ASN A 1 99 ? 1.128 -4.320 -25.514 1.00 76.12 99 ASN A C 1
ATOM 758 O O . ASN A 1 99 ? 1.167 -3.138 -25.176 1.00 76.12 99 ASN A O 1
ATOM 762 N N . GLY A 1 100 ? 2.236 -5.045 -25.700 1.00 89.81 100 GLY A N 1
ATOM 763 C CA . GLY A 1 100 ? 3.594 -4.512 -25.563 1.00 89.81 100 GLY A CA 1
ATOM 764 C C . GLY A 1 100 ? 4.495 -5.376 -24.682 1.00 89.81 100 GLY A C 1
ATOM 765 O O . GLY A 1 100 ? 4.409 -6.607 -24.701 1.00 89.81 100 GLY A O 1
ATOM 766 N N . TYR A 1 101 ? 5.376 -4.727 -23.920 1.00 89.44 101 TYR A N 1
ATOM 767 C CA . TYR A 1 101 ? 6.410 -5.392 -23.119 1.00 89.44 101 TYR A CA 1
ATOM 768 C C . TYR A 1 101 ? 6.441 -4.839 -21.696 1.00 89.44 101 TYR A C 1
ATOM 770 O O . TYR A 1 101 ? 6.174 -3.660 -21.478 1.00 89.44 101 TYR A O 1
ATOM 778 N N . MET A 1 102 ? 6.803 -5.679 -20.734 1.00 84.12 102 MET A N 1
ATOM 779 C CA . MET A 1 102 ? 6.943 -5.318 -19.323 1.00 84.12 102 MET A CA 1
ATOM 780 C C . MET A 1 102 ? 8.156 -6.041 -18.738 1.00 84.12 102 MET A C 1
ATOM 782 O O . MET A 1 102 ? 8.464 -7.145 -19.174 1.00 84.12 102 MET A O 1
ATOM 786 N N . ILE A 1 103 ? 8.832 -5.466 -17.742 1.00 80.00 103 ILE A N 1
ATOM 787 C CA . ILE A 1 103 ? 9.802 -6.223 -16.937 1.00 80.00 103 ILE A CA 1
ATOM 788 C C . ILE A 1 103 ? 9.086 -6.937 -15.788 1.00 80.00 103 ILE A C 1
ATOM 790 O O . ILE A 1 103 ? 8.329 -6.312 -15.042 1.00 80.00 103 ILE A O 1
ATOM 794 N N . GLY A 1 104 ? 9.321 -8.244 -15.670 1.00 58.75 104 GLY A N 1
ATOM 795 C CA . GLY A 1 104 ? 8.859 -9.092 -14.574 1.00 58.75 104 GLY A CA 1
ATOM 796 C C . GLY A 1 104 ? 9.728 -8.987 -13.313 1.00 58.75 104 GLY A C 1
ATOM 797 O O . GLY A 1 104 ? 10.739 -8.286 -13.271 1.00 58.75 104 GLY A O 1
ATOM 798 N N . GLY A 1 105 ? 9.326 -9.693 -12.259 1.00 53.91 105 GLY A N 1
ATOM 799 C CA . GLY A 1 105 ? 10.027 -9.732 -10.969 1.00 53.91 105 GLY A CA 1
ATOM 800 C C . GLY A 1 105 ? 9.504 -8.724 -9.940 1.00 53.91 105 GLY A C 1
ATOM 801 O O . GLY A 1 105 ? 8.645 -7.897 -10.252 1.00 53.91 105 GLY A O 1
ATOM 802 N N . THR A 1 106 ? 9.997 -8.845 -8.703 1.00 45.38 106 THR A N 1
ATOM 803 C CA . THR A 1 106 ? 9.588 -8.036 -7.547 1.00 45.38 106 THR A CA 1
ATOM 804 C C . THR A 1 106 ? 9.726 -6.550 -7.866 1.00 45.38 106 THR A C 1
ATOM 806 O O . THR A 1 106 ? 10.775 -6.066 -8.267 1.00 45.38 106 THR A O 1
ATOM 809 N N . TYR A 1 107 ? 8.590 -5.876 -7.800 1.00 45.59 107 TYR A N 1
ATOM 810 C CA . TYR A 1 107 ? 8.266 -4.518 -8.210 1.00 45.59 107 TYR A CA 1
ATOM 811 C C . TYR A 1 107 ? 9.412 -3.475 -8.182 1.00 45.59 107 TYR A C 1
ATOM 813 O O . TYR A 1 107 ? 10.162 -3.394 -7.215 1.00 45.59 107 TYR A O 1
ATOM 821 N N . ALA A 1 108 ? 9.535 -2.627 -9.220 1.00 44.22 108 ALA A N 1
ATOM 822 C CA . ALA A 1 108 ? 10.453 -1.479 -9.164 1.00 44.22 108 ALA A CA 1
ATOM 823 C C . ALA A 1 108 ? 9.717 -0.242 -8.685 1.00 44.22 108 ALA A C 1
ATOM 825 O O . ALA A 1 108 ? 8.633 0.111 -9.161 1.00 44.22 108 ALA A O 1
ATOM 826 N N . LEU A 1 109 ? 10.387 0.429 -7.771 1.00 51.00 109 LEU A N 1
ATOM 827 C CA . LEU A 1 109 ? 10.029 1.733 -7.279 1.00 51.00 109 LEU A CA 1
ATOM 828 C C . LEU A 1 109 ? 10.629 2.759 -8.245 1.00 51.00 109 LEU A C 1
ATOM 830 O O . LEU A 1 109 ? 11.774 2.617 -8.672 1.00 51.00 109 LEU A O 1
ATOM 834 N N . SER A 1 110 ? 9.865 3.778 -8.638 1.00 55.59 110 SER A N 1
ATOM 835 C CA . SER A 1 110 ? 10.449 4.978 -9.253 1.00 55.59 110 SER A CA 1
ATOM 836 C C . SER A 1 110 ? 11.531 5.559 -8.331 1.00 55.59 110 SER A C 1
ATOM 838 O O . SER A 1 110 ? 11.466 5.305 -7.133 1.00 55.59 110 SER A O 1
ATOM 840 N N . PRO A 1 111 ? 12.490 6.367 -8.821 1.00 57.62 111 PRO A N 1
ATOM 841 C CA . PRO A 1 111 ? 13.521 6.960 -7.960 1.00 57.62 111 PRO A CA 1
ATOM 842 C C . PRO A 1 111 ? 12.936 7.637 -6.714 1.00 57.62 111 PRO A C 1
ATOM 844 O O . PRO A 1 111 ? 13.434 7.466 -5.612 1.00 57.62 111 PRO A O 1
ATOM 847 N N . VAL A 1 112 ? 11.791 8.305 -6.878 1.00 61.19 112 VAL A N 1
ATOM 848 C CA . VAL A 1 112 ? 11.032 8.903 -5.778 1.00 61.19 112 VAL A CA 1
ATOM 849 C C . VAL A 1 112 ? 10.443 7.844 -4.839 1.00 61.19 112 VAL A C 1
ATOM 851 O O . VAL A 1 112 ? 10.635 7.928 -3.635 1.00 61.19 112 VAL A O 1
ATOM 854 N N . GLU A 1 113 ? 9.745 6.828 -5.355 1.00 61.66 113 GLU A N 1
ATOM 855 C CA . GLU A 1 113 ? 9.219 5.729 -4.525 1.00 61.66 113 GLU A CA 1
ATOM 856 C C . GLU A 1 113 ? 10.342 4.955 -3.811 1.00 61.66 113 GLU A C 1
ATOM 858 O O . GLU A 1 113 ? 10.124 4.472 -2.704 1.00 61.66 113 GLU A O 1
ATOM 863 N N . TYR A 1 114 ? 11.528 4.858 -4.419 1.00 61.50 114 TYR A N 1
ATOM 864 C CA . TYR A 1 114 ? 12.712 4.219 -3.855 1.00 61.50 114 TYR A CA 1
ATOM 865 C C . TYR A 1 114 ? 13.268 5.033 -2.694 1.00 61.50 114 TYR A C 1
ATOM 867 O O . TYR A 1 114 ? 13.436 4.473 -1.619 1.00 61.50 114 TYR A O 1
ATOM 875 N N . GLU A 1 115 ? 13.469 6.342 -2.865 1.00 69.06 115 GLU A N 1
ATOM 876 C CA . GLU A 1 115 ? 13.899 7.212 -1.766 1.00 69.06 115 GLU A CA 1
ATOM 877 C C . GLU A 1 115 ? 12.875 7.221 -0.629 1.00 69.06 115 GLU A C 1
ATOM 879 O O . GLU A 1 115 ? 13.250 7.117 0.534 1.00 69.06 115 GLU A O 1
ATOM 884 N N . ILE A 1 116 ? 11.574 7.229 -0.940 1.00 69.19 116 ILE A N 1
ATOM 885 C CA . ILE A 1 116 ? 10.521 7.111 0.077 1.00 69.19 116 ILE A CA 1
ATOM 886 C C . ILE A 1 116 ? 10.612 5.770 0.819 1.00 69.19 116 ILE A C 1
ATOM 888 O O . ILE A 1 116 ? 10.557 5.737 2.047 1.00 69.19 116 ILE A O 1
ATOM 892 N N . HIS A 1 117 ? 10.742 4.659 0.095 1.00 66.06 117 HIS A N 1
ATOM 893 C CA . HIS A 1 117 ? 10.801 3.322 0.679 1.00 66.06 117 HIS A CA 1
ATOM 894 C C . HIS A 1 117 ? 12.084 3.098 1.486 1.00 66.06 117 HIS A C 1
ATOM 896 O O . HIS A 1 117 ? 12.018 2.584 2.598 1.00 66.06 117 HIS A O 1
ATOM 902 N N . LYS A 1 118 ? 13.238 3.529 0.972 1.00 70.50 118 LYS A N 1
ATOM 903 C CA . LYS A 1 118 ? 14.545 3.495 1.639 1.00 70.50 118 LYS A CA 1
ATOM 904 C C . LYS A 1 118 ? 14.533 4.328 2.916 1.00 70.50 118 LYS A C 1
ATOM 906 O O . LYS A 1 118 ? 14.942 3.848 3.972 1.00 70.50 118 LYS A O 1
ATOM 911 N N . TYR A 1 119 ? 14.001 5.542 2.837 1.00 74.31 119 TYR A N 1
ATOM 912 C CA . TYR A 1 119 ? 13.859 6.423 3.984 1.00 74.31 119 TYR A CA 1
ATOM 913 C C . TYR A 1 119 ? 12.935 5.829 5.044 1.00 74.31 119 TYR A C 1
ATOM 915 O O . TYR A 1 119 ? 13.315 5.741 6.209 1.00 74.31 119 TYR A O 1
ATOM 923 N N . ALA A 1 120 ? 11.770 5.320 4.645 1.00 67.88 120 ALA A N 1
ATOM 924 C CA . ALA A 1 120 ? 10.874 4.631 5.561 1.00 67.88 120 ALA A CA 1
ATOM 925 C C . ALA A 1 120 ? 11.554 3.396 6.188 1.00 67.88 120 ALA A C 1
ATOM 927 O O . ALA A 1 120 ? 11.475 3.202 7.398 1.00 67.88 120 ALA A O 1
ATOM 928 N N . LYS A 1 121 ? 12.287 2.599 5.400 1.00 64.69 121 LYS A N 1
ATOM 929 C CA . LYS A 1 121 ? 13.020 1.405 5.852 1.00 64.69 121 LYS A CA 1
ATOM 930 C C . LYS A 1 121 ? 14.153 1.708 6.828 1.00 64.69 121 LYS A C 1
ATOM 932 O O . LYS A 1 121 ? 14.394 0.905 7.721 1.00 64.69 121 LYS A O 1
ATOM 937 N N . SER A 1 122 ? 14.808 2.863 6.705 1.00 71.31 122 SER A N 1
ATOM 938 C CA . SER A 1 122 ? 15.792 3.346 7.690 1.00 71.31 122 SER A CA 1
ATOM 939 C C . SER A 1 122 ? 15.173 3.734 9.040 1.00 71.31 122 SER A C 1
ATOM 941 O O . SER A 1 122 ? 15.892 3.958 10.011 1.00 71.31 122 SER A O 1
ATOM 943 N N . ARG A 1 123 ? 13.839 3.806 9.109 1.00 66.81 123 ARG A N 1
ATOM 944 C CA . ARG A 1 123 ? 13.058 4.218 10.276 1.00 66.81 123 ARG A CA 1
ATOM 945 C C . ARG A 1 123 ? 11.961 3.199 10.613 1.00 66.81 123 ARG A C 1
ATOM 947 O O . ARG A 1 123 ? 10.778 3.553 10.651 1.00 66.81 123 ARG A O 1
ATOM 954 N N . PRO A 1 124 ? 12.324 1.928 10.857 1.00 59.97 124 PRO A N 1
ATOM 955 C CA . PRO A 1 124 ? 11.343 0.914 11.219 1.00 59.97 124 PRO A CA 1
ATOM 956 C C . PRO A 1 124 ? 10.585 1.352 12.480 1.00 59.97 124 PRO A C 1
ATOM 958 O O . PRO A 1 124 ? 11.181 1.872 13.422 1.00 59.97 124 PRO A O 1
ATOM 961 N N . GLY A 1 125 ? 9.258 1.218 12.467 1.00 53.19 125 GLY A N 1
ATOM 962 C CA . GLY A 1 125 ? 8.409 1.559 13.617 1.00 53.19 125 GLY A CA 1
ATOM 963 C C . GLY A 1 125 ? 8.235 3.054 13.912 1.00 53.19 125 GLY A C 1
ATOM 964 O O . GLY A 1 125 ? 7.465 3.408 14.799 1.00 53.19 125 GLY A O 1
ATOM 965 N N . THR A 1 126 ? 8.889 3.956 13.172 1.00 60.19 126 THR A N 1
ATOM 966 C CA . THR A 1 126 ? 8.729 5.407 13.367 1.00 60.19 126 THR A CA 1
ATOM 967 C C . THR A 1 126 ? 7.730 5.977 12.367 1.00 60.19 126 THR A C 1
ATOM 969 O O . THR A 1 126 ? 7.875 5.788 11.160 1.00 60.19 126 THR A O 1
ATOM 972 N N . ALA A 1 127 ? 6.730 6.717 12.851 1.00 57.69 127 ALA A N 1
ATOM 973 C CA . ALA A 1 127 ? 5.843 7.485 11.981 1.00 57.69 127 ALA A CA 1
ATOM 974 C C . ALA A 1 127 ? 6.599 8.655 11.360 1.00 57.69 127 ALA A C 1
ATOM 976 O O . ALA A 1 127 ? 7.138 9.500 12.071 1.00 57.69 127 ALA A O 1
ATOM 977 N N . VAL A 1 128 ? 6.631 8.697 10.029 1.00 63.25 128 VAL A N 1
ATOM 978 C CA . VAL A 1 128 ? 7.351 9.730 9.287 1.00 63.25 128 VAL A CA 1
ATOM 979 C C . VAL A 1 128 ? 6.365 10.567 8.508 1.00 63.25 128 VAL A C 1
ATOM 981 O O . VAL A 1 128 ? 5.508 10.014 7.815 1.00 63.25 128 VAL A O 1
ATOM 984 N N . SER A 1 129 ? 6.452 11.893 8.641 1.00 69.12 129 SER A N 1
ATOM 985 C CA . SER A 1 129 ? 5.404 12.749 8.093 1.00 69.12 129 SER A CA 1
ATOM 986 C C . SER A 1 129 ? 5.454 12.876 6.571 1.00 69.12 129 SER A C 1
ATOM 988 O O . SER A 1 129 ? 6.512 12.725 5.968 1.00 69.12 129 SER A O 1
ATOM 990 N N . PHE A 1 130 ? 4.330 13.200 5.923 1.00 62.66 130 PHE A N 1
ATOM 991 C CA . PHE A 1 130 ? 4.303 13.467 4.474 1.00 62.66 130 PHE A CA 1
ATOM 992 C C . PHE A 1 130 ? 5.284 14.553 4.040 1.00 62.66 130 PHE A C 1
ATOM 994 O O . PHE A 1 130 ? 5.923 14.442 2.994 1.00 62.66 130 PHE A O 1
ATOM 1001 N N . GLU A 1 131 ? 5.391 15.601 4.850 1.00 65.94 131 GLU A N 1
ATOM 1002 C CA . GLU A 1 131 ? 6.292 16.717 4.600 1.00 65.94 131 GLU A CA 1
ATOM 1003 C C . GLU A 1 131 ? 7.755 16.288 4.737 1.00 65.94 131 GLU A C 1
ATOM 1005 O O . GLU A 1 131 ? 8.594 16.660 3.922 1.00 65.94 131 GLU A O 1
ATOM 1010 N N . GLU A 1 132 ? 8.054 15.466 5.739 1.00 72.94 132 GLU A N 1
ATOM 1011 C CA . GLU A 1 132 ? 9.393 14.942 5.983 1.00 72.94 132 GLU A CA 1
ATOM 1012 C C . GLU A 1 132 ? 9.826 13.953 4.894 1.00 72.94 132 GLU A C 1
ATOM 1014 O O . GLU A 1 132 ? 10.921 14.083 4.348 1.00 72.94 132 GLU A O 1
ATOM 1019 N N . ILE A 1 133 ? 8.936 13.035 4.503 1.00 70.88 133 ILE A N 1
ATOM 1020 C CA . ILE A 1 133 ? 9.138 12.119 3.376 1.00 70.88 133 ILE A CA 1
ATOM 1021 C C . ILE A 1 133 ? 9.341 12.910 2.077 1.00 70.88 133 ILE A C 1
ATOM 1023 O O . ILE A 1 133 ? 10.261 12.618 1.316 1.00 70.88 133 ILE A O 1
ATOM 1027 N N . GLY A 1 134 ? 8.511 13.928 1.829 1.00 68.69 134 GLY A N 1
ATOM 1028 C CA . GLY A 1 134 ? 8.631 14.790 0.654 1.00 68.69 134 GLY A CA 1
ATOM 1029 C C . GLY A 1 134 ? 9.965 15.533 0.621 1.00 68.69 134 GLY A C 1
ATOM 1030 O O . GLY A 1 134 ? 10.668 15.490 -0.386 1.00 68.69 134 GLY A O 1
ATOM 1031 N N . ARG A 1 135 ? 10.370 16.134 1.746 1.00 74.69 135 ARG A N 1
ATOM 1032 C CA . ARG A 1 135 ? 11.657 16.829 1.886 1.00 74.69 135 ARG A CA 1
ATOM 1033 C C . ARG A 1 135 ? 12.838 15.891 1.640 1.00 74.69 135 ARG A C 1
ATOM 1035 O O . ARG A 1 135 ? 13.784 16.291 0.970 1.00 74.69 135 ARG A O 1
ATOM 1042 N N . HIS A 1 136 ? 12.770 14.661 2.148 1.00 75.75 136 HIS A N 1
ATOM 1043 C CA . HIS A 1 136 ? 13.823 13.666 1.963 1.00 75.75 136 HIS A CA 1
ATOM 1044 C C . HIS A 1 136 ? 13.909 13.174 0.515 1.00 75.75 136 HIS A C 1
ATOM 1046 O O . HIS A 1 136 ? 14.989 13.135 -0.062 1.00 75.75 136 HIS A O 1
ATOM 1052 N N . ALA A 1 137 ? 12.771 12.883 -0.113 1.00 70.19 137 ALA A N 1
ATOM 1053 C CA . ALA A 1 137 ? 12.713 12.415 -1.495 1.00 70.19 137 ALA A CA 1
ATOM 1054 C C . ALA A 1 137 ? 12.919 13.534 -2.545 1.00 70.19 137 ALA A C 1
ATOM 1056 O O . ALA A 1 137 ? 12.675 13.317 -3.732 1.00 70.19 137 ALA A O 1
ATOM 1057 N N . GLY A 1 138 ? 13.323 14.745 -2.132 1.00 71.12 138 GLY A N 1
ATOM 1058 C CA . GLY A 1 1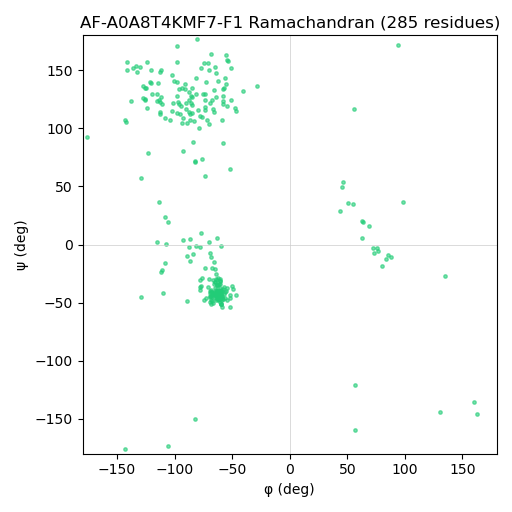38 ? 13.525 15.891 -3.030 1.00 71.12 138 GLY A CA 1
ATOM 1059 C C . GLY A 1 138 ? 12.231 16.445 -3.642 1.00 71.12 138 GLY A C 1
ATOM 1060 O O . GLY A 1 138 ? 12.264 17.200 -4.612 1.00 71.12 138 GLY A O 1
ATOM 1061 N N . ILE A 1 139 ? 11.080 16.083 -3.075 1.00 68.44 139 ILE A N 1
ATOM 1062 C CA . ILE A 1 139 ? 9.745 16.539 -3.458 1.00 68.44 139 ILE A CA 1
ATOM 1063 C C . ILE A 1 139 ? 9.419 17.759 -2.579 1.00 68.44 139 ILE A C 1
ATOM 1065 O O . ILE A 1 139 ? 8.798 17.643 -1.525 1.00 68.44 139 ILE A O 1
ATOM 1069 N N . GLY A 1 140 ? 9.925 18.940 -2.942 1.00 47.81 140 GLY A N 1
ATOM 1070 C CA . GLY A 1 140 ? 9.787 20.147 -2.116 1.00 47.81 140 GLY A CA 1
ATOM 1071 C C . GLY A 1 140 ? 8.334 20.520 -1.744 1.00 47.81 140 GLY A C 1
ATOM 1072 O O . GLY A 1 140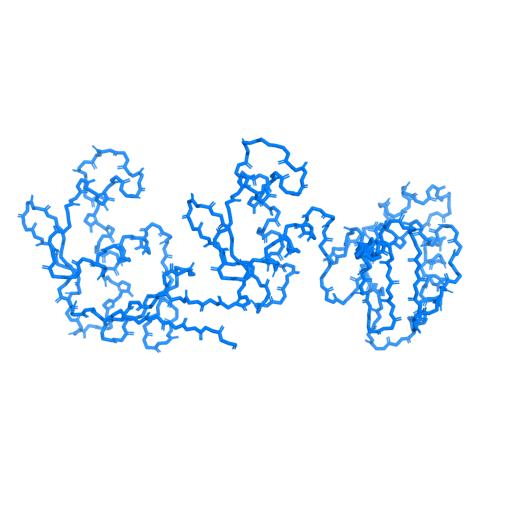 ? 7.453 20.475 -2.594 1.00 47.81 140 GLY A O 1
ATOM 1073 N N . GLY A 1 141 ? 8.131 20.927 -0.479 1.00 50.81 141 GLY A N 1
ATOM 1074 C CA . GLY A 1 141 ? 7.102 21.856 0.039 1.00 50.81 141 GLY A CA 1
ATOM 1075 C C . GLY A 1 141 ? 5.602 21.591 -0.210 1.00 50.81 141 GLY A C 1
ATOM 1076 O O . GLY A 1 141 ? 5.118 21.712 -1.326 1.00 50.81 141 GLY A O 1
ATOM 1077 N N . THR A 1 142 ? 4.851 21.365 0.882 1.00 47.91 142 THR A N 1
ATOM 1078 C CA . THR A 1 142 ? 3.379 21.505 1.058 1.00 47.91 142 THR A CA 1
ATOM 1079 C C . THR A 1 142 ? 2.445 20.921 -0.006 1.00 47.91 142 THR A C 1
ATOM 1081 O O . THR A 1 142 ? 1.535 21.612 -0.453 1.00 47.91 142 THR A O 1
ATOM 1084 N N . TRP A 1 143 ? 2.564 19.638 -0.358 1.00 52.97 143 TRP A N 1
ATOM 1085 C CA . TRP A 1 143 ? 1.466 18.944 -1.046 1.00 52.97 143 TRP A CA 1
ATOM 1086 C C . TRP A 1 143 ? 1.334 17.493 -0.566 1.00 52.97 143 TRP A C 1
ATOM 1088 O O . TRP A 1 143 ? 2.106 16.612 -0.929 1.00 52.97 143 TRP A O 1
ATOM 1098 N N . ASP A 1 144 ? 0.303 17.249 0.242 1.00 57.81 144 ASP A N 1
ATOM 1099 C CA . ASP A 1 144 ? -0.086 15.939 0.786 1.00 57.81 144 ASP A CA 1
ATOM 1100 C C . ASP A 1 144 ? -0.514 14.960 -0.338 1.00 57.81 144 ASP A C 1
ATOM 1102 O O . ASP A 1 144 ? -0.293 13.752 -0.283 1.00 57.81 144 ASP A O 1
ATOM 1106 N N . SER A 1 145 ? -1.066 15.482 -1.441 1.00 60.34 145 SER A N 1
ATOM 1107 C CA . SER A 1 145 ? -1.646 14.662 -2.516 1.00 60.34 145 SER A CA 1
ATOM 1108 C C . SER A 1 145 ? -0.623 13.920 -3.402 1.00 60.34 145 SER A C 1
ATOM 1110 O O . SER A 1 145 ? -0.841 12.733 -3.652 1.00 60.34 145 SER A O 1
ATOM 1112 N N . PRO A 1 146 ? 0.476 14.533 -3.897 1.00 62.97 146 PRO A N 1
ATOM 1113 C CA . PRO A 1 146 ? 1.481 13.824 -4.695 1.00 62.97 146 PRO A CA 1
ATOM 1114 C C . PRO A 1 146 ? 2.206 12.737 -3.901 1.00 62.97 146 PRO A C 1
ATOM 1116 O O . PRO A 1 146 ? 2.344 11.618 -4.389 1.00 62.97 146 PRO A O 1
ATOM 1119 N N . VAL A 1 147 ? 2.606 13.027 -2.658 1.00 64.00 147 VAL A N 1
ATOM 1120 C CA . VAL A 1 147 ? 3.291 12.052 -1.795 1.00 64.00 147 VAL A CA 1
ATOM 1121 C C . VAL A 1 147 ? 2.348 10.899 -1.437 1.00 64.00 147 VAL A C 1
ATOM 1123 O O . VAL A 1 147 ? 2.734 9.739 -1.560 1.00 64.00 147 VAL A O 1
ATOM 1126 N N . ARG A 1 148 ? 1.070 11.171 -1.120 1.00 66.25 148 ARG A N 1
ATOM 1127 C CA . ARG A 1 148 ? 0.049 10.113 -0.983 1.00 66.25 148 ARG A CA 1
ATOM 1128 C C . ARG A 1 148 ? -0.093 9.267 -2.235 1.00 66.25 148 ARG A C 1
ATOM 1130 O O . ARG A 1 148 ? -0.220 8.053 -2.115 1.00 66.25 148 ARG A O 1
ATOM 1137 N N . HIS A 1 149 ? -0.092 9.882 -3.415 1.00 66.75 149 HIS A N 1
ATOM 1138 C CA . HIS A 1 149 ? -0.211 9.152 -4.672 1.00 66.75 149 HIS A CA 1
ATOM 1139 C C . HIS A 1 149 ? 0.982 8.216 -4.886 1.00 66.75 149 HIS A C 1
ATOM 1141 O O . HIS A 1 149 ? 0.782 7.046 -5.211 1.00 66.75 149 HIS A O 1
ATOM 1147 N N . TYR A 1 150 ? 2.202 8.695 -4.628 1.00 67.00 150 TYR A N 1
ATOM 1148 C CA . TYR A 1 150 ? 3.410 7.875 -4.697 1.00 67.00 150 TYR A CA 1
ATOM 1149 C C . TYR A 1 150 ? 3.396 6.737 -3.690 1.00 67.00 150 TYR A C 1
ATOM 1151 O O . TYR A 1 150 ? 3.744 5.620 -4.049 1.00 67.00 150 TYR A O 1
ATOM 1159 N N . ILE A 1 151 ? 2.938 6.969 -2.462 1.00 66.19 151 ILE A N 1
ATOM 1160 C CA . ILE A 1 151 ? 2.954 5.917 -1.446 1.00 66.19 151 ILE A CA 1
ATOM 1161 C C . ILE A 1 151 ? 1.821 4.906 -1.645 1.00 66.19 151 ILE A C 1
ATOM 1163 O O . ILE A 1 151 ? 2.005 3.704 -1.467 1.00 66.19 151 ILE A O 1
ATOM 1167 N N . HIS A 1 152 ? 0.656 5.357 -2.098 1.00 68.94 152 HIS A N 1
ATOM 1168 C CA . HIS A 1 152 ? -0.402 4.449 -2.517 1.00 68.94 152 HIS A CA 1
ATOM 1169 C C . HIS A 1 152 ? 0.068 3.586 -3.700 1.00 68.94 152 HIS A C 1
ATOM 1171 O O . HIS A 1 152 ? -0.105 2.371 -3.680 1.00 68.94 152 HIS A O 1
ATOM 1177 N N . SER A 1 153 ? 0.719 4.196 -4.696 1.00 65.75 153 SER A N 1
ATOM 1178 C CA . SER A 1 153 ? 1.363 3.492 -5.812 1.00 65.75 153 SER A CA 1
ATOM 1179 C C . SER A 1 153 ? 2.425 2.494 -5.325 1.00 65.75 153 SER A C 1
ATOM 1181 O O . SER A 1 153 ? 2.377 1.330 -5.717 1.00 65.75 153 SER A O 1
ATOM 1183 N N . LEU A 1 154 ? 3.305 2.902 -4.404 1.00 64.19 154 LEU A N 1
ATOM 1184 C CA . LEU A 1 154 ? 4.309 2.064 -3.742 1.00 64.19 154 LEU A CA 1
ATOM 1185 C C . LEU A 1 154 ? 3.673 0.839 -3.072 1.00 64.19 154 LEU A C 1
ATOM 1187 O O . LEU A 1 154 ? 4.117 -0.274 -3.311 1.00 64.19 154 LEU A O 1
ATOM 1191 N N . ASN A 1 155 ? 2.590 1.006 -2.311 1.00 64.12 155 ASN A N 1
ATOM 1192 C CA . ASN A 1 155 ? 1.923 -0.094 -1.606 1.00 64.12 155 ASN A CA 1
ATOM 1193 C C . ASN A 1 155 ? 1.266 -1.126 -2.533 1.00 64.12 155 ASN A C 1
ATOM 1195 O O . ASN A 1 155 ? 1.198 -2.308 -2.193 1.00 64.12 155 ASN A O 1
ATOM 1199 N N . HIS A 1 156 ? 0.802 -0.715 -3.716 1.00 63.09 156 HIS A N 1
ATOM 1200 C CA . HIS A 1 156 ? 0.354 -1.660 -4.753 1.00 63.09 156 HIS A CA 1
ATOM 1201 C C . HIS A 1 156 ? 1.521 -2.378 -5.435 1.00 63.09 156 HIS A C 1
ATOM 1203 O O . HIS A 1 156 ? 1.335 -3.444 -6.023 1.00 63.09 156 HIS A O 1
ATOM 1209 N N . LYS A 1 157 ? 2.716 -1.797 -5.329 1.00 52.12 157 LYS A N 1
ATOM 1210 C CA . LYS A 1 157 ? 3.976 -2.267 -5.889 1.00 52.12 157 LYS A CA 1
ATOM 1211 C C . LYS A 1 157 ? 4.910 -2.868 -4.836 1.00 52.12 157 LYS A C 1
ATOM 1213 O O . LYS A 1 157 ? 6.092 -2.913 -5.087 1.00 52.12 157 LYS A O 1
ATOM 1218 N N . VAL A 1 158 ? 4.496 -3.286 -3.651 1.00 49.22 158 VAL A N 1
ATOM 1219 C CA . VAL A 1 158 ? 5.410 -4.029 -2.760 1.00 49.22 158 VAL A CA 1
ATOM 1220 C C . VAL A 1 158 ? 4.678 -5.221 -2.155 1.00 49.22 158 VAL A C 1
ATOM 1222 O O . VAL A 1 158 ? 3.439 -5.175 -2.045 1.00 49.22 158 VAL A O 1
ATOM 1225 N N . PRO A 1 159 ? 5.402 -6.308 -1.812 1.00 47.72 159 PRO A N 1
ATOM 1226 C CA . PRO A 1 159 ? 4.831 -7.429 -1.074 1.00 47.72 159 PRO A CA 1
ATOM 1227 C C . PRO A 1 159 ? 4.103 -6.936 0.178 1.00 47.72 159 PRO A C 1
ATOM 1229 O O . PRO A 1 159 ? 4.418 -5.871 0.707 1.00 47.72 159 PRO A O 1
ATOM 1232 N N . LYS A 1 160 ? 3.091 -7.677 0.638 1.00 52.00 160 LYS A N 1
ATOM 1233 C CA . LYS A 1 160 ? 2.184 -7.211 1.702 1.00 52.00 160 LYS A CA 1
ATOM 1234 C C . LYS A 1 160 ? 2.949 -6.841 2.982 1.00 52.00 160 LYS A C 1
ATOM 1236 O O . LYS A 1 160 ? 2.593 -5.867 3.633 1.00 52.00 160 LYS A O 1
ATOM 1241 N N . GLU A 1 161 ? 3.997 -7.595 3.272 1.00 51.03 161 GLU A N 1
ATOM 1242 C CA . GLU A 1 161 ? 4.958 -7.473 4.366 1.00 51.03 161 GLU A CA 1
ATOM 1243 C C . GLU A 1 161 ? 5.864 -6.226 4.288 1.00 51.03 161 GLU A C 1
ATOM 1245 O O . GLU A 1 161 ? 6.380 -5.779 5.307 1.00 51.03 161 GLU A O 1
ATOM 1250 N N . GLU A 1 162 ? 6.012 -5.616 3.109 1.00 51.00 162 GLU A N 1
ATOM 1251 C CA . GLU A 1 162 ? 6.850 -4.429 2.868 1.00 51.00 162 GLU A CA 1
ATOM 1252 C C . GLU A 1 162 ? 6.029 -3.148 2.640 1.00 51.00 162 GLU A C 1
ATOM 1254 O O . GLU A 1 162 ? 6.582 -2.069 2.401 1.00 51.00 162 GLU A O 1
ATOM 1259 N N . ARG A 1 163 ? 4.694 -3.250 2.692 1.00 65.69 163 ARG A N 1
ATOM 1260 C CA . ARG A 1 163 ? 3.796 -2.106 2.505 1.00 65.69 163 ARG A CA 1
ATOM 1261 C C . ARG A 1 163 ? 3.960 -1.118 3.644 1.00 65.69 163 ARG A C 1
ATOM 1263 O O . ARG A 1 163 ? 3.891 -1.481 4.812 1.00 65.69 163 ARG A O 1
ATOM 1270 N N . LEU A 1 164 ? 4.082 0.155 3.296 1.00 62.50 164 LEU A N 1
ATOM 1271 C CA . LEU A 1 164 ? 4.044 1.229 4.269 1.00 62.50 164 LEU A CA 1
ATOM 1272 C C . LEU A 1 164 ? 2.637 1.326 4.864 1.00 62.50 164 LEU A C 1
ATOM 1274 O O . LEU A 1 164 ? 1.658 1.512 4.133 1.00 62.50 164 LEU A O 1
ATOM 1278 N N . ALA A 1 165 ? 2.516 1.241 6.185 1.00 57.56 165 ALA A N 1
ATOM 1279 C CA . ALA A 1 165 ? 1.236 1.485 6.836 1.00 57.56 165 ALA A CA 1
ATOM 1280 C C . ALA A 1 165 ? 0.946 2.989 6.821 1.00 57.56 165 ALA A C 1
ATOM 1282 O O . ALA A 1 165 ? 1.795 3.804 7.189 1.00 57.56 165 ALA A O 1
ATOM 1283 N N . SER A 1 166 ? -0.251 3.354 6.369 1.00 51.75 166 SER A N 1
ATOM 1284 C CA . SER A 1 166 ? -0.729 4.735 6.403 1.00 51.75 166 SER A CA 1
ATOM 1285 C C . SER A 1 166 ? -1.078 5.117 7.838 1.00 51.75 166 SER A C 1
ATOM 1287 O O . SER A 1 166 ? -2.037 4.580 8.382 1.00 51.75 166 SER A O 1
ATOM 1289 N N . VAL A 1 167 ? -0.393 6.111 8.401 1.00 47.47 167 VAL A N 1
ATOM 1290 C CA . VAL A 1 167 ? -0.783 6.757 9.661 1.00 47.47 167 VAL A CA 1
ATOM 1291 C C . VAL A 1 167 ? -1.622 7.983 9.317 1.00 47.47 167 VAL A C 1
ATOM 1293 O O . VAL A 1 167 ? -1.111 8.999 8.834 1.00 47.47 167 VAL A O 1
ATOM 1296 N N . ILE A 1 168 ? -2.938 7.882 9.517 1.00 40.47 168 ILE A N 1
ATOM 1297 C CA . ILE A 1 168 ? -3.880 8.934 9.119 1.00 40.47 168 ILE A CA 1
ATOM 1298 C C . ILE A 1 168 ? -3.524 10.260 9.797 1.00 40.47 168 ILE A C 1
ATOM 1300 O O . ILE A 1 168 ? -3.401 10.337 11.015 1.00 40.47 168 ILE A O 1
ATOM 1304 N N . GLY A 1 169 ? -3.397 11.313 8.985 1.00 36.56 169 GLY A N 1
ATOM 1305 C CA . GLY A 1 169 ? -3.166 12.686 9.440 1.00 36.56 169 GLY A CA 1
ATOM 1306 C C . GLY A 1 169 ? -1.701 13.067 9.639 1.00 36.56 169 GLY A C 1
ATOM 1307 O O . GLY A 1 169 ? -1.428 14.254 9.779 1.00 36.56 169 GLY A O 1
ATOM 1308 N N . PHE A 1 170 ? -0.770 12.107 9.600 1.00 37.62 170 PHE A N 1
ATOM 1309 C CA . PHE A 1 170 ? 0.637 12.383 9.890 1.00 37.62 170 PHE A CA 1
ATOM 1310 C C . PHE A 1 170 ? 1.589 11.860 8.810 1.00 37.62 170 PHE A C 1
ATOM 1312 O O . PHE A 1 170 ? 2.403 12.658 8.365 1.00 37.62 170 PHE A O 1
ATOM 1319 N N . GLY A 1 171 ? 1.456 10.629 8.286 1.00 45.38 171 GLY A N 1
ATOM 1320 C CA . GLY A 1 171 ? 2.338 10.118 7.220 1.00 45.38 171 GLY A CA 1
ATOM 1321 C C . GLY A 1 171 ? 2.367 8.590 7.079 1.00 45.38 171 GLY A C 1
ATOM 1322 O O . GLY A 1 171 ? 1.309 7.966 7.071 1.00 45.38 171 GLY A O 1
ATOM 1323 N N . TYR A 1 172 ? 3.549 7.979 6.929 1.00 49.69 172 TYR A N 1
ATOM 1324 C CA . TYR A 1 172 ? 3.708 6.529 6.715 1.00 49.69 172 TYR A CA 1
ATOM 1325 C C . TYR A 1 172 ? 4.798 5.908 7.599 1.00 49.69 172 TYR A C 1
ATOM 1327 O O . TYR A 1 172 ? 5.741 6.590 7.994 1.00 49.69 172 TYR A O 1
ATOM 1335 N N . VAL A 1 173 ? 4.673 4.608 7.892 1.00 42.97 173 VAL A N 1
ATOM 1336 C CA . VAL A 1 173 ? 5.635 3.824 8.693 1.00 42.97 173 VAL A CA 1
ATOM 1337 C C . VAL A 1 173 ? 6.053 2.572 7.918 1.00 42.97 173 VAL A C 1
ATOM 1339 O O . VAL A 1 173 ? 5.199 1.886 7.348 1.00 42.97 173 VAL A O 1
ATOM 1342 N N . TYR A 1 174 ? 7.349 2.245 7.924 1.00 38.16 174 TYR A N 1
ATOM 1343 C CA . TYR A 1 174 ? 7.852 0.961 7.427 1.00 38.16 174 TYR A CA 1
ATOM 1344 C C . TYR A 1 174 ? 7.678 -0.134 8.496 1.00 38.16 174 TYR A C 1
ATOM 1346 O O . TYR A 1 174 ? 8.116 0.078 9.632 1.00 38.16 174 TYR A O 1
ATOM 1354 N N . PRO A 1 175 ? 7.089 -1.305 8.180 1.00 45.78 175 PRO A N 1
ATOM 1355 C CA . PRO A 1 175 ? 6.661 -2.282 9.190 1.00 45.78 175 PRO A CA 1
ATOM 1356 C C . PRO A 1 175 ? 7.772 -3.026 9.939 1.00 45.78 175 PRO A C 1
ATOM 1358 O O . PRO A 1 175 ? 7.456 -3.878 10.758 1.00 45.78 175 PRO A O 1
ATOM 1361 N N . GLY A 1 176 ? 9.051 -2.728 9.689 1.00 35.69 176 GLY A N 1
ATOM 1362 C CA . GLY A 1 176 ? 10.207 -3.501 10.174 1.00 35.69 176 GLY A CA 1
ATOM 1363 C C . GLY A 1 176 ? 10.416 -3.577 11.694 1.00 35.69 176 GLY A C 1
ATOM 1364 O O . GLY A 1 176 ? 11.446 -4.082 12.114 1.00 35.69 176 GLY A O 1
ATOM 1365 N N . CYS A 1 177 ? 9.488 -3.050 12.488 1.00 38.78 177 CYS A N 1
ATOM 1366 C CA . CYS A 1 177 ? 9.204 -3.415 13.874 1.00 38.78 177 CYS A CA 1
ATOM 1367 C C . CYS A 1 177 ? 7.989 -2.561 14.266 1.00 38.78 177 CYS A C 1
ATOM 1369 O O . CYS A 1 177 ? 8.147 -1.385 14.596 1.00 38.78 177 CYS A O 1
ATOM 1371 N N . MET A 1 178 ? 6.763 -3.066 14.110 1.00 47.19 178 MET A N 1
ATOM 1372 C CA . MET A 1 178 ? 5.583 -2.327 14.573 1.00 47.19 178 MET A CA 1
ATOM 1373 C C . MET A 1 178 ? 5.159 -2.839 15.930 1.00 47.19 178 MET A C 1
ATOM 1375 O O . MET A 1 178 ? 4.642 -3.944 16.025 1.00 47.19 178 MET A O 1
ATOM 1379 N N . GLU A 1 179 ? 5.297 -1.988 16.939 1.00 51.56 179 GLU A N 1
ATOM 1380 C CA . GLU A 1 179 ? 4.353 -1.964 18.045 1.00 51.56 179 GLU A CA 1
ATOM 1381 C C . GLU A 1 179 ? 3.030 -1.406 17.503 1.00 51.56 179 GLU A C 1
ATOM 1383 O O . GLU A 1 179 ? 2.905 -0.215 17.206 1.00 51.56 179 GLU A O 1
ATOM 1388 N N . THR A 1 180 ? 2.047 -2.276 17.277 1.00 57.78 180 THR A N 1
ATOM 1389 C CA . THR A 1 180 ? 0.670 -1.837 17.058 1.00 57.78 180 THR A CA 1
ATOM 1390 C C . THR A 1 180 ? -0.088 -1.908 18.361 1.00 57.78 180 THR A C 1
ATOM 1392 O O . THR A 1 180 ? -0.058 -2.909 19.073 1.00 57.78 180 THR A O 1
ATOM 1395 N N . GLU A 1 181 ? -0.829 -0.849 18.642 1.00 80.44 181 GLU A N 1
ATOM 1396 C CA . GLU A 1 181 ? -1.857 -0.907 19.657 1.00 80.44 181 GLU A CA 1
ATOM 1397 C C . GLU A 1 181 ? -3.056 -1.681 19.091 1.00 80.44 181 GLU A C 1
ATOM 1399 O O . GLU A 1 181 ? -3.532 -1.416 17.980 1.00 80.44 181 GLU A O 1
ATOM 1404 N N . ILE A 1 182 ? -3.525 -2.662 19.849 1.00 84.12 182 ILE A N 1
ATOM 1405 C CA . ILE A 1 182 ? -4.739 -3.415 19.589 1.00 84.12 182 ILE A CA 1
ATOM 1406 C C . ILE A 1 182 ? -5.718 -3.123 20.717 1.00 84.12 182 ILE A C 1
ATOM 1408 O O . ILE A 1 182 ? -5.421 -3.356 21.888 1.00 84.12 182 ILE A O 1
ATOM 1412 N N . LEU A 1 183 ? -6.903 -2.640 20.354 1.00 93.00 183 LEU A N 1
ATOM 1413 C CA . LEU A 1 183 ? -8.030 -2.521 21.271 1.00 93.00 183 LEU A CA 1
ATOM 1414 C C . LEU A 1 183 ? -8.927 -3.742 21.077 1.00 93.00 183 LEU A C 1
ATOM 1416 O O . LEU A 1 183 ? -9.405 -3.989 19.967 1.00 93.00 183 LEU A O 1
ATOM 1420 N N . ARG A 1 184 ? -9.173 -4.510 22.136 1.00 93.31 184 ARG A N 1
ATOM 1421 C CA . ARG A 1 184 ? -10.068 -5.673 22.098 1.00 93.31 184 ARG A CA 1
ATOM 1422 C C . ARG A 1 184 ? -11.289 -5.435 22.963 1.00 93.31 184 ARG A C 1
ATOM 1424 O O . ARG A 1 184 ? -11.170 -4.928 24.071 1.00 93.31 184 ARG A O 1
ATOM 1431 N N . SER A 1 185 ? -12.453 -5.840 22.474 1.00 92.50 185 SER A N 1
ATOM 1432 C CA . SER A 1 185 ? -13.686 -5.880 23.257 1.00 92.50 185 SER A CA 1
ATOM 1433 C C . SER A 1 185 ? -14.498 -7.102 22.858 1.00 92.50 185 SER A C 1
ATOM 1435 O O . SER A 1 185 ? -15.037 -7.153 21.755 1.00 92.50 185 SER A O 1
ATOM 1437 N N . GLY A 1 186 ? -14.540 -8.114 23.727 1.00 89.00 186 GLY A N 1
ATOM 1438 C CA . GLY A 1 186 ? -15.134 -9.405 23.383 1.00 89.00 186 GLY A CA 1
ATOM 1439 C C . GLY A 1 186 ? -14.476 -10.008 22.138 1.00 89.00 186 GLY A C 1
ATOM 1440 O O . GLY A 1 186 ? -13.265 -10.220 22.109 1.00 89.00 186 GLY A O 1
ATOM 1441 N N . ASP A 1 187 ? -15.274 -10.254 21.102 1.00 88.50 187 ASP A N 1
ATOM 1442 C CA . ASP A 1 187 ? -14.823 -10.764 19.807 1.00 88.50 187 ASP A CA 1
ATOM 1443 C C . ASP A 1 187 ? -14.395 -9.673 18.810 1.00 88.50 187 ASP A C 1
ATOM 1445 O O . ASP A 1 187 ? -13.934 -9.996 17.709 1.00 88.50 187 ASP A O 1
ATOM 1449 N N . ILE A 1 188 ? -14.514 -8.396 19.182 1.00 92.25 188 ILE A N 1
ATOM 1450 C CA . ILE A 1 188 ? -14.124 -7.245 18.368 1.00 92.25 188 ILE A CA 1
ATOM 1451 C C . ILE A 1 188 ? -12.649 -6.930 18.608 1.00 92.25 188 ILE A C 1
ATOM 1453 O O . ILE A 1 188 ? -12.189 -6.803 19.742 1.00 92.25 188 ILE A O 1
ATOM 1457 N N . THR A 1 189 ? -11.901 -6.759 17.524 1.00 90.69 189 THR A N 1
ATOM 1458 C CA . THR A 1 189 ? -10.498 -6.337 17.540 1.00 90.69 189 THR A CA 1
ATOM 1459 C C . THR A 1 189 ? -10.334 -5.109 16.658 1.00 90.69 189 THR A C 1
ATOM 1461 O O . THR A 1 189 ? -10.691 -5.146 15.484 1.00 90.69 189 THR A O 1
ATOM 1464 N N . TYR A 1 190 ? -9.776 -4.034 17.203 1.00 89.69 190 TYR A N 1
ATOM 1465 C CA . TYR A 1 190 ? -9.376 -2.846 16.460 1.00 89.69 190 TYR A CA 1
ATOM 1466 C C . TYR A 1 190 ? -7.855 -2.749 16.439 1.00 89.69 190 TYR A C 1
ATOM 1468 O O . TYR A 1 190 ? -7.225 -2.642 17.486 1.00 89.69 190 TYR A O 1
ATOM 1476 N N . GLU A 1 191 ? -7.264 -2.736 15.251 1.00 80.06 191 GLU A N 1
ATOM 1477 C CA . GLU A 1 191 ? -5.833 -2.515 15.062 1.00 80.06 191 GLU A CA 1
ATOM 1478 C C . GLU A 1 191 ? -5.579 -1.029 14.772 1.00 80.06 191 GLU A C 1
ATOM 1480 O O . GLU A 1 191 ? -5.998 -0.497 13.738 1.00 80.06 191 GLU A O 1
ATOM 1485 N N . ALA A 1 192 ? -4.928 -0.339 15.714 1.00 72.88 192 ALA A N 1
ATOM 1486 C CA . ALA A 1 192 ? -4.834 1.119 15.736 1.00 72.88 192 ALA A CA 1
ATOM 1487 C C . ALA A 1 192 ? -4.096 1.708 14.529 1.00 72.88 192 ALA A C 1
ATOM 1489 O O . ALA A 1 192 ? -4.538 2.724 13.992 1.00 72.88 192 ALA A O 1
ATOM 1490 N N . ASN A 1 193 ? -3.010 1.061 14.093 1.00 64.81 193 ASN A N 1
ATOM 1491 C CA . ASN A 1 193 ? -2.133 1.570 13.036 1.00 64.81 193 ASN A CA 1
ATOM 1492 C C . ASN A 1 193 ? -2.719 1.369 11.634 1.00 64.81 193 ASN A C 1
ATOM 1494 O O . ASN A 1 193 ? -2.591 2.232 10.770 1.00 64.81 193 ASN A O 1
ATOM 1498 N N . SER A 1 194 ? -3.367 0.228 11.395 1.00 61.38 194 SER A N 1
ATOM 1499 C CA . SER A 1 194 ? -3.949 -0.117 10.093 1.00 61.38 194 SER A CA 1
ATOM 1500 C C . SER A 1 194 ? -5.395 0.366 9.945 1.00 61.38 194 SER A C 1
ATOM 1502 O O . SER A 1 194 ? -5.961 0.303 8.849 1.00 61.38 194 SER A O 1
ATOM 1504 N N . HIS A 1 195 ? -6.009 0.835 11.041 1.00 74.44 195 HIS A N 1
ATOM 1505 C CA . HIS A 1 195 ? -7.448 1.047 11.151 1.00 74.44 195 HIS A CA 1
ATOM 1506 C C . HIS A 1 195 ? -8.197 -0.165 10.595 1.00 74.44 195 HIS A C 1
ATOM 1508 O O . HIS A 1 195 ? -9.059 -0.042 9.722 1.00 74.44 195 HIS A O 1
ATOM 1514 N N . MET A 1 196 ? -7.826 -1.365 11.022 1.00 81.50 196 MET A N 1
ATOM 1515 C CA . MET A 1 196 ? -8.564 -2.576 10.692 1.00 81.50 196 MET A CA 1
ATOM 1516 C C . MET A 1 196 ? -9.434 -2.979 11.865 1.00 81.50 196 MET A C 1
ATOM 1518 O O . MET A 1 196 ? -9.058 -2.817 13.022 1.00 81.50 196 MET A O 1
ATOM 1522 N N . VAL A 1 197 ? -10.635 -3.448 11.545 1.00 85.25 197 VAL A N 1
ATOM 1523 C CA . VAL A 1 197 ? -11.612 -3.858 12.545 1.00 85.25 197 VAL A CA 1
ATOM 1524 C C . VAL A 1 197 ? -12.007 -5.271 12.203 1.00 85.25 197 VAL A C 1
ATOM 1526 O O . VAL A 1 197 ? -12.440 -5.528 11.085 1.00 85.25 197 VAL A O 1
ATOM 1529 N N . TYR A 1 198 ? -11.855 -6.171 13.156 1.00 86.81 198 TYR A N 1
ATOM 1530 C CA . TYR A 1 198 ? -12.179 -7.572 12.994 1.00 86.81 198 TYR A CA 1
ATOM 1531 C C . TYR A 1 198 ? -13.228 -7.978 14.011 1.00 86.81 198 TYR A C 1
ATOM 1533 O O . TYR A 1 198 ? -13.251 -7.459 15.127 1.00 86.81 198 TYR A O 1
ATOM 1541 N N . ARG A 1 199 ? -14.041 -8.959 13.641 1.00 86.94 199 ARG A N 1
ATOM 1542 C CA . ARG A 1 199 ? -14.892 -9.699 14.562 1.00 86.94 199 ARG A CA 1
ATOM 1543 C C . ARG A 1 199 ? -14.647 -11.182 14.381 1.00 86.94 199 ARG A C 1
ATOM 1545 O O . ARG A 1 199 ? -14.754 -11.665 13.258 1.00 86.94 199 ARG A O 1
ATOM 1552 N N . ASN A 1 200 ? -14.320 -11.908 15.447 1.00 84.25 200 ASN A N 1
ATOM 1553 C CA . ASN A 1 200 ? -13.978 -13.336 15.344 1.00 84.25 200 ASN A CA 1
ATOM 1554 C C . ASN A 1 200 ? -12.915 -13.599 14.250 1.00 84.25 200 ASN A C 1
ATOM 1556 O O . ASN A 1 200 ? -12.989 -14.572 13.504 1.00 84.25 200 ASN A O 1
ATOM 1560 N N . GLY A 1 201 ? -11.965 -12.668 14.090 1.00 79.81 201 GLY A N 1
ATOM 1561 C CA . GLY A 1 201 ? -10.930 -12.709 13.049 1.00 79.81 201 GLY A CA 1
ATOM 1562 C C . GLY A 1 201 ? -11.382 -12.345 11.624 1.00 79.81 201 GLY A C 1
ATOM 1563 O O . GLY A 1 201 ? -10.540 -12.276 10.733 1.00 7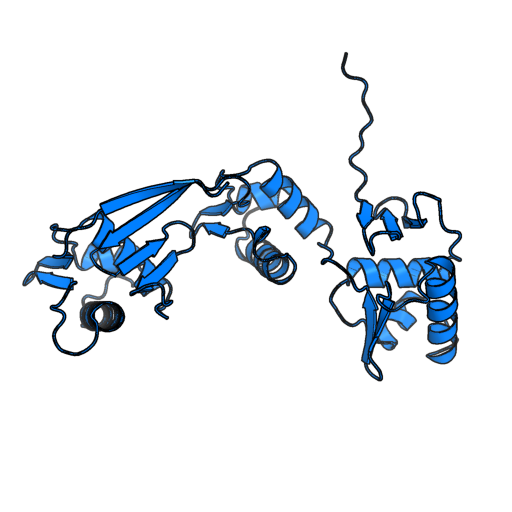9.81 201 GLY A O 1
ATOM 1564 N N . GLN A 1 202 ? -12.668 -12.077 11.378 1.00 78.19 202 GLN A N 1
ATOM 1565 C CA . GLN A 1 202 ? -13.178 -11.639 10.074 1.00 78.19 202 GLN A CA 1
ATOM 1566 C C . GLN A 1 202 ? -13.178 -10.112 9.953 1.00 78.19 202 GLN A C 1
ATOM 1568 O O . GLN A 1 202 ? -13.639 -9.423 10.858 1.00 78.19 202 GLN A O 1
ATOM 1573 N N . ASP A 1 203 ? -12.691 -9.584 8.827 1.00 82.19 203 ASP A N 1
ATOM 1574 C CA . ASP A 1 203 ? -12.655 -8.139 8.556 1.00 82.19 203 ASP A CA 1
ATOM 1575 C C . ASP A 1 203 ? -14.070 -7.544 8.460 1.00 82.19 203 ASP A C 1
ATOM 1577 O O . ASP A 1 203 ? -14.913 -7.996 7.679 1.00 82.19 203 ASP A O 1
ATOM 1581 N N . ILE A 1 204 ? -14.315 -6.490 9.238 1.00 85.38 204 ILE A N 1
ATOM 1582 C CA . ILE A 1 204 ? -15.552 -5.720 9.221 1.00 85.38 204 ILE A CA 1
ATOM 1583 C C . ILE A 1 204 ? -15.378 -4.546 8.262 1.00 85.38 204 ILE A C 1
ATOM 1585 O O . ILE A 1 204 ? -14.714 -3.539 8.542 1.00 85.38 204 ILE A O 1
ATOM 1589 N N . ARG A 1 205 ? -16.060 -4.629 7.120 1.00 81.69 205 ARG A N 1
ATOM 1590 C CA . ARG A 1 205 ? -16.023 -3.567 6.117 1.00 81.69 205 ARG A CA 1
ATOM 1591 C C . ARG A 1 205 ? -16.801 -2.337 6.587 1.00 81.69 205 ARG A C 1
ATOM 1593 O O . ARG A 1 205 ? -18.027 -2.304 6.553 1.00 81.69 205 ARG A O 1
ATOM 1600 N N . MET A 1 206 ? -16.075 -1.282 6.938 1.00 83.50 206 MET A N 1
ATOM 1601 C CA . MET A 1 206 ? -16.637 0.018 7.312 1.00 83.50 206 MET A CA 1
ATOM 1602 C C . MET A 1 206 ? -15.797 1.179 6.762 1.00 83.50 206 MET A C 1
ATOM 1604 O O . MET A 1 206 ? -14.618 1.016 6.436 1.00 83.50 206 MET A O 1
ATOM 1608 N N . GLY A 1 207 ? -16.414 2.354 6.616 1.00 77.94 207 GLY A N 1
ATOM 1609 C CA . GLY A 1 207 ? -15.734 3.549 6.111 1.00 77.94 207 GLY A CA 1
ATOM 1610 C C . GLY A 1 207 ? -14.739 4.116 7.124 1.00 77.94 207 GLY A C 1
ATOM 1611 O O . GLY A 1 207 ? -14.900 3.936 8.325 1.00 77.94 207 GLY A O 1
ATOM 1612 N N . ILE A 1 208 ? -13.728 4.857 6.667 1.00 75.25 208 ILE A N 1
ATOM 1613 C CA . ILE A 1 208 ? -12.638 5.309 7.548 1.00 75.25 208 ILE A CA 1
ATOM 1614 C C . ILE A 1 208 ? -13.100 6.198 8.711 1.00 75.25 208 ILE A C 1
ATOM 1616 O O . ILE A 1 208 ? -12.650 6.033 9.837 1.0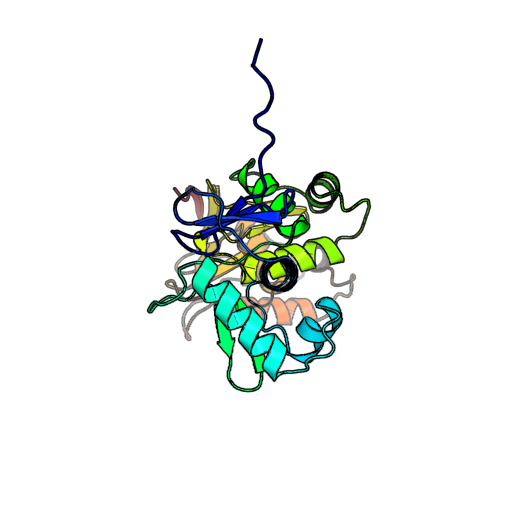0 75.25 208 ILE A O 1
ATOM 1620 N N . ALA A 1 209 ? -14.079 7.070 8.471 1.00 78.50 209 ALA A N 1
ATOM 1621 C CA . ALA A 1 209 ? -14.704 7.875 9.517 1.00 78.50 209 ALA A CA 1
ATOM 1622 C C . ALA A 1 209 ? -15.435 7.013 10.568 1.00 78.50 209 ALA A C 1
ATOM 1624 O O . ALA A 1 209 ? -15.424 7.342 11.748 1.00 78.50 209 ALA A O 1
ATOM 1625 N N . ASP A 1 210 ? -16.033 5.890 10.157 1.00 86.12 210 ASP A N 1
ATOM 1626 C CA . ASP A 1 210 ? -16.677 4.947 11.081 1.00 86.12 210 ASP A CA 1
ATOM 1627 C C . ASP A 1 210 ? -15.627 4.242 11.951 1.00 86.12 210 ASP A C 1
ATOM 1629 O O . ASP A 1 210 ? -15.812 4.108 13.159 1.00 86.12 210 ASP A O 1
ATOM 1633 N N . LYS A 1 211 ? -14.477 3.894 11.362 1.00 85.31 211 LYS A N 1
ATOM 1634 C CA . LYS A 1 211 ? -13.338 3.312 12.083 1.00 85.31 211 LYS A CA 1
ATOM 1635 C C . LYS A 1 211 ? -12.723 4.273 13.091 1.00 85.31 211 LYS A C 1
ATOM 1637 O O . LYS A 1 211 ? -12.368 3.852 14.184 1.00 85.31 211 LYS A O 1
ATOM 1642 N N . LEU A 1 212 ? -12.560 5.546 12.741 1.00 84.31 212 LEU A N 1
ATOM 1643 C CA . LEU A 1 212 ? -12.000 6.543 13.660 1.00 84.31 212 LEU A CA 1
ATOM 1644 C C . LEU A 1 212 ? -12.943 6.819 14.832 1.00 84.31 212 LEU A C 1
ATOM 1646 O O . LEU A 1 212 ? -12.496 6.886 15.973 1.00 84.31 212 LEU A O 1
ATOM 1650 N N . ALA A 1 213 ? -14.246 6.910 14.556 1.00 88.31 213 ALA A N 1
ATOM 1651 C CA . ALA A 1 213 ? -15.252 7.006 15.602 1.00 88.31 213 ALA A CA 1
ATOM 1652 C C . ALA A 1 213 ? -15.198 5.792 16.539 1.00 88.31 213 ALA A C 1
ATOM 1654 O O . ALA A 1 213 ? -15.152 5.971 17.750 1.00 88.31 213 ALA A O 1
ATOM 1655 N N . LEU A 1 214 ? -15.140 4.572 15.994 1.00 93.81 214 LEU A N 1
ATOM 1656 C CA . LEU A 1 214 ? -15.048 3.350 16.793 1.00 93.81 214 LEU A CA 1
ATOM 1657 C C . LEU A 1 214 ? -13.783 3.307 17.660 1.00 93.81 214 LEU A C 1
ATOM 1659 O O . LEU A 1 214 ? -13.899 3.038 18.850 1.00 93.81 214 LEU A O 1
ATOM 1663 N N . LYS A 1 215 ? -12.606 3.627 17.100 1.00 92.81 215 LYS A N 1
ATOM 1664 C CA . LYS A 1 215 ? -11.344 3.718 17.860 1.00 92.81 215 LYS A CA 1
ATOM 1665 C C . LYS A 1 215 ? -11.512 4.614 19.072 1.00 92.81 215 LYS A C 1
ATOM 1667 O O . LYS A 1 215 ? -11.271 4.188 20.191 1.00 92.81 215 LYS A O 1
ATOM 1672 N N . HIS A 1 216 ? -11.990 5.832 18.838 1.00 92.69 216 HIS A N 1
ATOM 1673 C CA . HIS A 1 216 ? -12.117 6.821 19.893 1.00 92.69 216 HIS A CA 1
ATOM 1674 C C . HIS A 1 216 ? -13.126 6.396 20.969 1.00 92.69 216 HIS A C 1
ATOM 1676 O O . HIS A 1 216 ? -12.883 6.585 22.156 1.00 92.69 216 HIS A O 1
ATOM 1682 N N . MET A 1 217 ? -14.236 5.779 20.558 1.00 95.00 217 MET A N 1
ATOM 1683 C CA . MET A 1 217 ? -15.228 5.210 21.471 1.00 95.00 217 MET A CA 1
ATOM 1684 C C . MET A 1 217 ? -14.642 4.069 22.321 1.00 95.00 217 MET A C 1
ATOM 1686 O O . MET A 1 217 ? -14.931 4.004 23.509 1.00 95.00 217 MET A O 1
ATOM 1690 N N . MET A 1 218 ? -13.809 3.200 21.740 1.00 95.00 218 MET A N 1
ATOM 1691 C CA . MET A 1 218 ? -13.132 2.116 22.466 1.00 95.00 218 MET A CA 1
ATOM 1692 C C . MET A 1 218 ? -12.028 2.632 23.402 1.00 95.00 218 MET A C 1
ATOM 1694 O O . MET A 1 218 ? -11.868 2.106 24.497 1.00 95.00 218 MET A O 1
ATOM 1698 N N . GLU A 1 219 ? -11.291 3.675 23.008 1.00 93.19 219 GLU A N 1
ATOM 1699 C CA . GLU A 1 219 ? -10.284 4.338 23.857 1.00 93.19 219 GLU A CA 1
ATOM 1700 C C . GLU A 1 219 ? -10.897 4.975 25.111 1.00 93.19 219 GLU A C 1
ATOM 1702 O O . GLU A 1 219 ? -10.230 5.057 26.138 1.00 93.19 219 GLU A O 1
ATOM 1707 N N . HIS A 1 220 ? -12.161 5.395 25.025 1.00 95.19 220 HIS A N 1
ATOM 1708 C CA . HIS A 1 220 ? -12.926 6.022 26.107 1.00 95.19 220 HIS A CA 1
ATOM 1709 C C . HIS A 1 220 ? -14.083 5.114 26.552 1.00 95.19 220 HIS A C 1
ATOM 1711 O O . HIS A 1 220 ? -15.193 5.576 26.833 1.00 95.19 220 HIS A O 1
ATOM 1717 N N . ALA A 1 221 ? -13.858 3.796 26.556 1.00 94.88 221 ALA A N 1
ATOM 1718 C CA . ALA A 1 221 ? -14.874 2.831 26.957 1.00 94.88 221 ALA A CA 1
ATOM 1719 C C . ALA A 1 221 ? -15.374 3.106 28.385 1.00 94.88 221 ALA A C 1
ATOM 1721 O O . ALA A 1 221 ? -14.598 3.358 29.302 1.00 94.88 221 ALA A O 1
ATOM 1722 N N . GLY A 1 222 ? -16.694 3.066 28.566 1.00 94.00 222 GLY A N 1
ATOM 1723 C CA . GLY A 1 222 ? -17.372 3.447 29.807 1.00 94.00 222 GLY A CA 1
ATOM 1724 C C . GLY A 1 222 ? -17.639 4.949 29.968 1.00 94.00 222 GLY A C 1
ATOM 1725 O O . GLY A 1 222 ? -18.459 5.324 30.807 1.00 94.00 222 GLY A O 1
ATOM 1726 N N . GLU A 1 223 ? -17.037 5.814 29.148 1.00 95.44 223 GLU A N 1
ATOM 1727 C CA . GLU A 1 223 ? -17.240 7.263 29.208 1.00 95.44 223 GLU A CA 1
ATOM 1728 C C . GLU A 1 223 ? -18.259 7.761 28.175 1.00 95.44 223 GLU A C 1
ATOM 1730 O O . GLU A 1 223 ? -18.521 7.141 27.141 1.00 95.44 223 GLU A O 1
ATOM 1735 N N . VAL A 1 224 ? -18.857 8.925 28.454 1.00 96.25 224 VAL A N 1
ATOM 1736 C CA . VAL A 1 224 ? -19.775 9.587 27.520 1.00 96.25 224 VAL A CA 1
ATOM 1737 C C . VAL A 1 224 ? -18.986 10.468 26.559 1.00 96.25 224 VAL A C 1
ATOM 1739 O O . VAL A 1 224 ? -18.575 11.573 26.911 1.00 96.25 224 VAL A O 1
ATOM 1742 N N . VAL A 1 225 ? -18.876 10.036 25.305 1.00 94.44 225 VAL A N 1
ATOM 1743 C CA . VAL A 1 225 ? -18.283 10.832 24.228 1.00 94.44 225 VAL A CA 1
ATOM 1744 C C . VAL A 1 225 ? -19.344 11.747 23.614 1.00 94.44 225 VAL A C 1
ATOM 1746 O O . VAL A 1 225 ? -20.385 11.298 23.117 1.00 94.44 225 VAL A O 1
ATOM 1749 N N . SER A 1 226 ? -19.098 13.058 23.641 1.00 91.44 226 SER A N 1
ATOM 1750 C CA . SER A 1 226 ? -20.079 14.053 23.194 1.00 91.44 226 SER A CA 1
ATOM 1751 C C . SER A 1 226 ? -20.302 14.060 21.674 1.00 91.44 226 SER A C 1
ATOM 1753 O O . SER A 1 226 ? -19.410 13.782 20.870 1.00 91.44 226 SER A O 1
ATOM 1755 N N . ARG A 1 227 ? -21.518 14.435 21.249 1.00 88.19 227 ARG A N 1
ATOM 1756 C CA . ARG A 1 227 ? -21.868 14.523 19.815 1.00 88.19 227 ARG A CA 1
ATOM 1757 C C . ARG A 1 227 ? -21.073 15.598 19.078 1.00 88.19 227 ARG A C 1
ATOM 1759 O O . ARG A 1 227 ? -20.738 15.406 17.909 1.00 88.19 227 ARG A O 1
ATOM 1766 N N . SER A 1 228 ? -20.817 16.725 19.741 1.00 84.19 228 SER A N 1
ATOM 1767 C CA . SER A 1 228 ? -20.022 17.827 19.197 1.00 84.19 228 SER A CA 1
ATOM 1768 C C . SER A 1 228 ? -18.591 17.371 18.941 1.00 84.19 228 SER A C 1
ATOM 1770 O O . SER A 1 228 ? -18.095 17.562 17.834 1.00 84.19 228 SER A O 1
ATOM 1772 N N . TYR A 1 229 ? -17.985 16.675 19.908 1.00 86.19 229 TYR A N 1
ATOM 1773 C CA . TYR A 1 229 ? -16.641 16.127 19.766 1.00 86.19 229 TYR A CA 1
ATOM 1774 C C . TYR A 1 229 ? -16.550 15.136 18.601 1.00 86.19 229 TYR A C 1
ATOM 1776 O O . TYR A 1 229 ? -15.723 15.305 17.712 1.00 86.19 229 TYR A O 1
ATOM 1784 N N . LEU A 1 230 ? -17.455 14.152 18.536 1.00 84.38 230 LEU A N 1
ATOM 1785 C CA . LEU A 1 230 ? -17.477 13.190 17.429 1.00 84.38 230 LEU A CA 1
ATOM 1786 C C . LEU A 1 230 ? -17.694 13.871 16.072 1.00 84.38 230 LEU A C 1
ATOM 1788 O O . LEU A 1 230 ? -17.158 13.426 15.065 1.00 84.38 230 LEU A O 1
ATOM 1792 N N . SER A 1 231 ? -18.470 14.953 16.011 1.00 82.06 231 SER A N 1
ATOM 1793 C CA . SER A 1 231 ? -18.674 15.680 14.750 1.00 82.06 231 SER A CA 1
ATOM 1794 C C . SER A 1 231 ? -17.395 16.397 14.315 1.00 82.06 231 SER A C 1
ATOM 1796 O O . SER A 1 231 ? -17.023 16.322 13.144 1.00 82.06 231 SER A O 1
ATOM 1798 N N . GLN A 1 232 ? -16.685 17.010 15.267 1.00 79.19 232 GLN A N 1
ATOM 1799 C CA . GLN A 1 232 ? -15.392 17.650 15.037 1.00 79.19 232 GLN A CA 1
ATOM 1800 C C . GLN A 1 232 ? -14.322 16.637 14.610 1.00 79.19 232 GLN A C 1
ATOM 1802 O O . GLN A 1 232 ? -13.658 16.861 13.600 1.00 79.19 232 GLN A O 1
ATOM 1807 N N . LEU A 1 233 ? -14.211 15.503 15.314 1.00 76.50 233 LEU A N 1
ATOM 1808 C CA . LEU A 1 233 ? -13.280 14.413 14.996 1.00 76.50 233 LEU A CA 1
ATOM 1809 C C . LEU A 1 233 ? -13.447 13.920 13.552 1.00 76.50 233 LEU A C 1
ATOM 1811 O O . LEU A 1 233 ? -12.475 13.587 12.881 1.00 76.50 233 LEU A O 1
ATOM 1815 N N . LEU A 1 234 ? -14.688 13.878 13.067 1.00 74.00 234 LEU A N 1
ATOM 1816 C CA . LEU A 1 234 ? -15.023 13.357 11.744 1.00 74.00 234 LEU A CA 1
ATOM 1817 C C . LEU A 1 234 ? -15.063 14.428 10.643 1.00 74.00 234 LEU A C 1
ATOM 1819 O O . LEU A 1 234 ? -15.439 14.109 9.514 1.00 74.00 234 LEU A O 1
ATOM 1823 N N . GLY A 1 235 ? -14.728 15.687 10.949 1.00 70.94 235 GLY A N 1
ATOM 1824 C CA . GLY A 1 235 ? -14.809 16.795 9.991 1.00 70.94 235 GLY A CA 1
ATOM 1825 C C . GLY A 1 235 ? -16.233 17.078 9.495 1.00 70.94 235 GLY A C 1
ATOM 1826 O O . GLY A 1 235 ? -16.427 17.675 8.438 1.00 70.94 235 GLY A O 1
ATOM 1827 N N . LEU A 1 236 ? -17.248 16.634 10.241 1.00 65.62 236 LEU A N 1
ATOM 1828 C CA . LEU A 1 236 ? -18.652 16.899 9.954 1.00 65.62 236 LEU A CA 1
ATOM 1829 C C . LEU A 1 236 ? -18.964 18.270 10.560 1.00 65.62 236 LEU A C 1
ATOM 1831 O O . LEU A 1 236 ? -19.315 18.360 11.735 1.00 65.62 236 LEU A O 1
ATOM 1835 N N . GLY A 1 237 ? -18.746 19.338 9.780 1.00 55.03 237 GLY A N 1
ATOM 1836 C CA . GLY A 1 237 ? -18.982 20.728 10.193 1.00 55.03 237 GLY A CA 1
ATOM 1837 C C . GLY A 1 237 ? -20.270 20.867 11.011 1.00 55.03 237 GLY A C 1
ATOM 1838 O O . GLY A 1 237 ? -21.284 20.283 10.635 1.00 55.03 237 GLY A O 1
ATOM 1839 N N . GLY A 1 238 ? -20.179 21.566 12.151 1.00 51.12 238 GLY A N 1
ATOM 1840 C CA . GLY A 1 238 ? -21.044 21.485 13.342 1.00 51.12 238 GLY A CA 1
ATOM 1841 C C . GLY A 1 238 ? -22.562 21.609 13.154 1.00 51.12 238 GLY A C 1
ATOM 1842 O O . GLY A 1 238 ? -23.185 22.526 13.678 1.00 51.12 238 GLY A O 1
ATOM 1843 N N . GLY A 1 239 ? -23.171 20.649 12.465 1.00 49.53 239 GLY A N 1
ATOM 1844 C CA . GLY A 1 239 ? -24.606 20.510 12.263 1.00 49.53 239 GLY A CA 1
ATOM 1845 C C . GLY A 1 239 ? -25.145 19.336 13.069 1.00 49.53 239 GLY A C 1
ATOM 1846 O O . GLY A 1 239 ? -24.905 18.172 12.745 1.00 49.53 239 GLY A O 1
ATOM 1847 N N . VAL A 1 240 ? -25.899 19.652 14.121 1.00 51.06 240 VAL A N 1
ATOM 1848 C CA . VAL A 1 240 ? -26.502 18.730 15.098 1.00 51.06 240 VAL A CA 1
ATOM 1849 C C . VAL A 1 240 ? -27.703 17.981 14.492 1.00 51.06 240 VAL A C 1
ATOM 1851 O O . VAL A 1 240 ? -28.836 18.100 14.946 1.00 51.06 240 VAL A O 1
ATOM 1854 N N . GLY A 1 241 ? -27.480 17.232 13.413 1.00 62.56 241 GLY A N 1
ATOM 1855 C CA . GLY A 1 241 ? -28.505 16.417 12.760 1.00 62.56 241 GLY A CA 1
ATOM 1856 C C . GLY A 1 241 ? -28.467 14.942 13.173 1.00 62.56 241 GLY A C 1
ATOM 1857 O O . GLY A 1 241 ? -27.489 14.447 13.735 1.00 62.56 241 GLY A O 1
ATOM 1858 N N . ASN A 1 242 ? -29.493 14.185 12.768 1.00 76.12 242 ASN A N 1
ATOM 1859 C CA . ASN A 1 242 ? -29.571 12.719 12.915 1.00 76.12 242 ASN A CA 1
ATOM 1860 C C . ASN A 1 242 ? -28.434 11.948 12.205 1.00 76.12 242 ASN A C 1
ATOM 1862 O O . ASN A 1 242 ? -28.396 10.721 12.266 1.00 76.12 242 ASN A O 1
ATOM 1866 N N . ALA A 1 243 ? -27.511 12.631 11.520 1.00 81.00 243 ALA A N 1
ATOM 1867 C CA . ALA A 1 243 ? -26.365 12.028 10.849 1.00 81.00 243 ALA A CA 1
ATOM 1868 C C . ALA A 1 243 ? -25.462 11.261 11.825 1.00 81.00 243 ALA A C 1
ATOM 1870 O O . ALA A 1 243 ? -25.075 10.133 11.524 1.00 81.00 243 ALA A O 1
ATOM 1871 N N . MET A 1 244 ? -25.185 11.829 13.006 1.00 86.12 244 MET A N 1
ATOM 1872 C CA . MET A 1 244 ? -24.366 11.149 14.011 1.00 86.12 244 MET A CA 1
ATOM 1873 C C . MET A 1 244 ? -25.079 9.914 14.562 1.00 86.12 244 MET A C 1
ATOM 1875 O O . MET A 1 244 ? -24.477 8.855 14.671 1.00 86.12 244 MET A O 1
ATOM 1879 N N . THR A 1 245 ? -26.380 10.020 14.836 1.00 87.69 245 THR A N 1
ATOM 1880 C CA . THR A 1 245 ? -27.190 8.881 15.292 1.00 87.69 245 THR A CA 1
ATOM 1881 C C . THR A 1 245 ? -27.204 7.765 14.258 1.00 87.69 245 THR A C 1
ATOM 1883 O O . THR A 1 245 ? -26.857 6.639 14.585 1.00 87.69 245 THR A O 1
ATOM 1886 N N . LYS A 1 246 ? -27.482 8.082 12.986 1.00 87.56 246 LYS A N 1
ATOM 1887 C CA . LYS A 1 246 ? -27.425 7.107 11.885 1.00 87.56 246 LYS A CA 1
ATOM 1888 C C . LYS A 1 246 ? -26.047 6.458 11.758 1.00 87.56 246 LYS A C 1
ATOM 1890 O O . LYS A 1 246 ? -25.961 5.273 11.446 1.00 87.56 246 LYS A O 1
ATOM 1895 N N . ARG A 1 247 ? -24.977 7.229 11.971 1.00 88.88 247 ARG A N 1
ATOM 1896 C CA . ARG A 1 247 ? -23.606 6.722 11.929 1.00 88.88 247 ARG A CA 1
ATOM 1897 C C . ARG A 1 247 ? -23.331 5.765 13.087 1.00 88.88 247 ARG A C 1
ATOM 1899 O O . ARG A 1 247 ? -22.880 4.660 12.828 1.00 88.88 247 ARG A O 1
ATOM 1906 N N . MET A 1 248 ? -23.679 6.134 14.318 1.00 91.31 248 MET A N 1
ATOM 1907 C CA . MET A 1 248 ? -23.513 5.262 15.486 1.00 91.31 248 MET A CA 1
ATOM 1908 C C . MET A 1 248 ? -24.338 3.987 15.365 1.00 91.31 248 MET A C 1
ATOM 1910 O O . MET A 1 248 ? -23.802 2.914 15.591 1.00 91.31 248 MET A O 1
ATOM 1914 N N . THR A 1 249 ? -25.584 4.066 14.891 1.00 89.88 249 THR A N 1
ATOM 1915 C CA . THR A 1 249 ? -26.393 2.873 14.597 1.00 89.88 249 THR A CA 1
ATOM 1916 C C . THR A 1 249 ? -25.730 1.978 13.551 1.00 89.88 249 THR A C 1
ATOM 1918 O O . THR A 1 249 ? -25.770 0.760 13.673 1.00 89.88 249 THR A O 1
ATOM 1921 N N . ARG A 1 250 ? -25.098 2.556 12.523 1.00 89.81 250 ARG A N 1
ATOM 1922 C CA . ARG A 1 250 ? -24.382 1.787 11.496 1.00 89.81 250 ARG A CA 1
ATOM 1923 C C . ARG A 1 250 ? -23.122 1.126 12.044 1.00 89.81 250 ARG A C 1
ATOM 1925 O O . ARG A 1 250 ? -22.897 -0.036 11.734 1.00 89.81 250 ARG A O 1
ATOM 1932 N N . ILE A 1 251 ? -22.322 1.856 12.823 1.00 92.69 251 ILE A N 1
ATOM 1933 C CA . ILE A 1 251 ? -21.131 1.311 13.486 1.00 92.69 251 ILE A CA 1
ATOM 1934 C C . ILE A 1 251 ? -21.563 0.171 14.398 1.00 92.69 251 ILE A C 1
ATOM 1936 O O . ILE A 1 251 ? -21.059 -0.932 14.253 1.00 92.69 251 ILE A O 1
ATOM 1940 N N . ASN A 1 252 ? -22.556 0.422 15.251 1.00 91.50 252 ASN A N 1
ATOM 1941 C CA . ASN A 1 252 ? -23.081 -0.561 16.181 1.00 91.50 252 ASN A CA 1
ATOM 1942 C C . ASN A 1 252 ? -23.605 -1.799 15.441 1.00 91.50 252 ASN A C 1
ATOM 1944 O O . ASN A 1 252 ? -23.216 -2.898 15.771 1.00 91.50 252 ASN A O 1
ATOM 1948 N N . LYS A 1 253 ? -24.350 -1.648 14.338 1.00 88.81 253 LYS A N 1
ATOM 1949 C CA . LYS A 1 253 ? -24.769 -2.787 13.500 1.00 88.81 253 LYS A CA 1
ATOM 1950 C C . LYS A 1 253 ? -23.603 -3.540 12.844 1.00 88.81 253 LYS A C 1
ATOM 1952 O O . LYS A 1 253 ? -23.731 -4.719 12.547 1.00 88.81 253 LYS A O 1
ATOM 1957 N N . ALA A 1 254 ? -22.502 -2.859 12.541 1.00 88.88 254 ALA A N 1
ATOM 1958 C CA . ALA A 1 254 ? -21.331 -3.500 11.953 1.00 88.88 254 ALA A CA 1
ATOM 1959 C C . ALA A 1 254 ? -20.534 -4.306 12.992 1.00 88.88 254 ALA A C 1
ATOM 1961 O O . ALA A 1 254 ? -19.877 -5.274 12.619 1.00 88.88 254 ALA A O 1
ATOM 1962 N N . ILE A 1 255 ? -20.584 -3.904 14.267 1.00 90.12 255 ILE A N 1
ATOM 1963 C CA . ILE A 1 255 ? -19.810 -4.511 15.361 1.00 90.12 255 ILE A CA 1
ATOM 1964 C C . ILE A 1 255 ? -20.642 -5.343 16.340 1.00 90.12 255 ILE A C 1
ATOM 1966 O O . ILE A 1 255 ? -20.057 -6.115 17.081 1.00 90.12 255 ILE A O 1
ATOM 1970 N N . SER A 1 256 ? -21.966 -5.211 16.362 1.00 81.44 256 SER A N 1
ATOM 1971 C CA . SER A 1 256 ? -22.919 -6.085 17.056 1.00 81.44 256 SER A CA 1
ATOM 1972 C C . SER A 1 256 ? -23.346 -7.178 16.077 1.00 81.44 256 SER A C 1
ATOM 1974 O O . SER A 1 256 ? -23.460 -6.929 14.877 1.00 81.44 256 SER A O 1
ATOM 1976 N N . GLY A 1 257 ? -23.435 -8.415 16.557 1.00 68.69 257 GLY A N 1
ATOM 1977 C CA . GLY A 1 257 ? -23.412 -9.601 15.704 1.00 68.69 257 GLY A CA 1
ATOM 1978 C C . GLY A 1 257 ? -24.772 -9.903 15.114 1.00 68.69 257 GLY A C 1
ATOM 1979 O O . GLY A 1 257 ? -25.602 -9.021 14.899 1.00 68.69 257 GLY A O 1
ATOM 1980 N N . SER A 1 258 ? -25.015 -11.186 14.870 1.00 56.94 258 SER A N 1
ATOM 1981 C CA . SER A 1 258 ? -26.376 -11.705 14.733 1.00 56.94 258 SER A CA 1
ATOM 1982 C C . SER A 1 258 ? -27.247 -11.327 15.943 1.00 56.94 258 SER A C 1
ATOM 1984 O O . SER A 1 258 ? -26.737 -11.036 17.025 1.00 56.94 258 SER A O 1
ATOM 1986 N N . GLU A 1 259 ? -28.568 -11.331 15.743 1.00 51.59 259 GLU A N 1
ATOM 1987 C CA . GLU A 1 259 ? -29.574 -10.965 16.750 1.00 51.59 259 GLU A CA 1
ATOM 1988 C C . GLU A 1 259 ? -29.302 -11.645 18.106 1.00 51.59 259 GLU A C 1
ATOM 1990 O O . GLU A 1 259 ? -29.349 -12.868 18.211 1.00 51.59 259 GLU A O 1
ATOM 1995 N N . GLY A 1 260 ? -29.000 -10.849 19.139 1.00 57.06 260 GLY A N 1
ATOM 1996 C CA . GLY A 1 260 ? -28.762 -11.331 20.507 1.00 57.06 260 GLY A CA 1
ATOM 1997 C C . GLY A 1 260 ? -27.537 -10.722 21.190 1.00 57.06 260 GLY A C 1
ATOM 1998 O O . GLY A 1 260 ? -27.543 -10.576 22.411 1.00 57.06 260 GLY A O 1
ATOM 1999 N N . ASP A 1 261 ? -26.534 -10.292 20.422 1.00 62.53 261 ASP A N 1
ATOM 2000 C CA . ASP A 1 261 ? -25.431 -9.495 20.962 1.00 62.53 261 ASP A CA 1
ATOM 2001 C C . ASP A 1 261 ? -25.931 -8.080 21.246 1.00 62.53 261 ASP A C 1
ATOM 2003 O O . ASP A 1 261 ? -26.346 -7.362 20.335 1.00 62.53 261 ASP A O 1
ATOM 2007 N N . GLY A 1 262 ? -25.931 -7.685 22.518 1.00 70.19 262 GLY A N 1
ATOM 2008 C CA . GLY A 1 262 ? -26.358 -6.352 22.934 1.00 70.19 262 GLY A CA 1
ATOM 2009 C C . GLY A 1 262 ? -25.603 -5.220 22.225 1.00 70.19 262 GLY A C 1
ATOM 2010 O O . GLY A 1 262 ? -24.528 -5.396 21.645 1.00 70.19 262 GLY A O 1
ATOM 2011 N N . ASP A 1 263 ? -26.170 -4.018 22.293 1.00 82.44 263 ASP A N 1
ATOM 2012 C CA . ASP A 1 263 ? -25.564 -2.827 21.704 1.00 82.44 263 ASP A CA 1
ATOM 2013 C C . ASP A 1 263 ? -24.256 -2.463 22.428 1.00 82.44 263 ASP A C 1
ATOM 2015 O O . ASP A 1 263 ? -24.268 -2.091 23.604 1.00 82.44 263 ASP A O 1
ATOM 2019 N N . CYS A 1 264 ? -23.122 -2.518 21.721 1.00 89.25 264 CYS A N 1
ATOM 2020 C CA . CYS A 1 264 ? -21.834 -2.074 22.264 1.00 89.25 264 CYS A CA 1
ATOM 2021 C C . CYS A 1 264 ? -21.790 -0.549 22.421 1.00 89.25 264 CYS A C 1
ATOM 2023 O O . CYS A 1 264 ? -21.107 -0.035 23.306 1.00 89.25 264 CYS A O 1
ATOM 2025 N N . ILE A 1 265 ? -22.517 0.174 21.563 1.00 93.31 265 ILE A N 1
ATOM 2026 C CA . ILE A 1 265 ? -22.619 1.633 21.568 1.00 93.31 265 ILE A CA 1
ATOM 2027 C C . ILE A 1 265 ? -24.039 2.042 21.951 1.00 93.31 265 ILE A C 1
ATOM 2029 O O . ILE A 1 265 ? -24.979 1.865 21.178 1.00 93.31 265 ILE A O 1
ATOM 2033 N N . THR A 1 266 ? -24.186 2.684 23.106 1.00 92.75 266 THR A N 1
ATOM 2034 C CA . THR A 1 266 ? -25.478 3.157 23.614 1.00 92.75 266 THR A CA 1
ATOM 2035 C C . THR A 1 266 ? -25.553 4.682 23.629 1.00 92.75 266 THR A C 1
ATOM 2037 O O . THR A 1 266 ? -24.553 5.392 23.744 1.00 92.75 266 THR A O 1
ATOM 2040 N N . ALA A 1 267 ? -26.759 5.230 23.466 1.00 92.25 267 ALA A N 1
ATOM 2041 C CA . ALA A 1 267 ? -26.973 6.673 23.486 1.00 92.25 267 ALA A CA 1
ATOM 2042 C C . ALA A 1 267 ? -27.139 7.190 24.925 1.00 92.25 267 ALA A C 1
ATOM 2044 O O . ALA A 1 267 ? -28.108 6.861 25.607 1.00 92.25 267 ALA A O 1
ATOM 2045 N N . ALA A 1 268 ? -26.262 8.099 25.353 1.00 90.38 268 ALA A N 1
ATOM 2046 C CA . ALA A 1 268 ? -26.443 8.856 26.587 1.00 90.38 268 ALA A CA 1
ATOM 2047 C C . ALA A 1 268 ? -27.359 10.056 26.308 1.00 90.38 268 ALA A C 1
ATOM 2049 O O . ALA A 1 268 ? -26.954 11.022 25.647 1.00 90.38 268 ALA A O 1
ATOM 2050 N N . LYS A 1 269 ? -28.614 9.988 26.778 1.00 85.44 269 LYS A N 1
ATOM 2051 C CA . LYS A 1 269 ? -29.680 10.962 26.472 1.00 85.44 269 LYS A CA 1
ATOM 2052 C C . LYS A 1 269 ? -29.193 12.409 26.636 1.00 85.44 269 LYS A C 1
ATOM 2054 O O . LYS A 1 269 ? -28.812 12.831 27.722 1.00 85.44 269 LYS A O 1
ATOM 2059 N N . GLY A 1 270 ? -29.198 13.157 25.530 1.00 82.75 270 GLY A N 1
ATOM 2060 C CA . GLY A 1 270 ? -28.801 14.570 25.476 1.00 82.75 270 GLY A CA 1
ATOM 2061 C C . GLY A 1 270 ? -27.298 14.857 25.588 1.00 82.75 270 GLY A C 1
ATOM 2062 O O . GLY A 1 270 ? -26.906 15.997 25.377 1.00 82.75 270 GLY A O 1
ATOM 2063 N N . LYS A 1 271 ? -26.453 13.857 25.872 1.00 87.25 271 LYS A N 1
ATOM 2064 C CA . LYS A 1 271 ? -25.019 14.053 26.134 1.00 87.25 271 LYS A CA 1
ATOM 2065 C C . LYS A 1 271 ? -24.126 13.514 25.020 1.00 87.25 271 LYS A C 1
ATOM 2067 O O . LYS A 1 271 ? -23.178 14.185 24.624 1.00 87.25 271 LYS A O 1
ATOM 2072 N N . GLY A 1 272 ? -24.433 12.340 24.470 1.00 91.94 272 GLY A N 1
ATOM 2073 C CA . GLY A 1 272 ? -23.483 11.671 23.585 1.00 91.94 272 GLY A CA 1
ATOM 2074 C C . GLY A 1 272 ? -23.759 10.194 23.367 1.00 91.94 272 GLY A C 1
ATOM 2075 O O . GLY A 1 272 ? -24.917 9.770 23.334 1.00 91.94 272 GLY A O 1
ATOM 2076 N N . TYR A 1 273 ? -22.676 9.440 23.224 1.00 95.25 273 TYR A N 1
ATOM 2077 C CA . TYR A 1 273 ? -22.666 7.988 23.095 1.00 95.25 273 TYR A CA 1
ATOM 2078 C C . TYR A 1 273 ? -21.660 7.391 24.077 1.00 95.25 273 TYR A C 1
ATOM 2080 O O . TYR A 1 273 ? -20.688 8.052 24.428 1.00 95.25 273 TYR A O 1
ATOM 2088 N N . VAL A 1 274 ? -21.899 6.156 24.502 1.00 96.00 274 VAL A N 1
ATOM 2089 C CA . VAL A 1 274 ? -21.016 5.392 25.389 1.00 96.00 274 VAL A CA 1
ATOM 2090 C C . VAL A 1 274 ? -20.695 4.070 24.716 1.00 96.00 274 VAL A C 1
ATOM 2092 O O . VAL A 1 274 ? -21.603 3.421 24.197 1.00 96.00 274 VAL A O 1
ATOM 2095 N N . PHE A 1 275 ? -19.425 3.670 24.734 1.00 95.56 275 PHE A N 1
ATOM 2096 C CA . PHE A 1 275 ? -19.038 2.298 24.422 1.00 95.56 275 PHE A CA 1
ATOM 2097 C C . PHE A 1 275 ? -19.077 1.502 25.724 1.00 95.56 275 PHE A C 1
ATOM 2099 O O . PHE A 1 275 ? -18.248 1.712 26.605 1.00 95.56 275 PHE A O 1
ATOM 2106 N N . SER A 1 276 ? -20.107 0.680 25.902 1.00 90.25 276 SER A N 1
ATOM 2107 C CA . SER A 1 276 ? -20.431 0.073 27.199 1.00 90.25 276 SER A CA 1
ATOM 2108 C C . SER A 1 276 ? -19.690 -1.239 27.461 1.00 90.25 276 SER A C 1
ATOM 2110 O O . SER A 1 276 ? -19.673 -1.710 28.596 1.00 90.25 276 SER A O 1
ATOM 2112 N N . ALA A 1 277 ? -19.089 -1.834 26.431 1.00 88.12 277 ALA A N 1
ATOM 2113 C CA . ALA A 1 277 ? -18.340 -3.072 26.572 1.00 88.12 277 ALA A CA 1
ATOM 211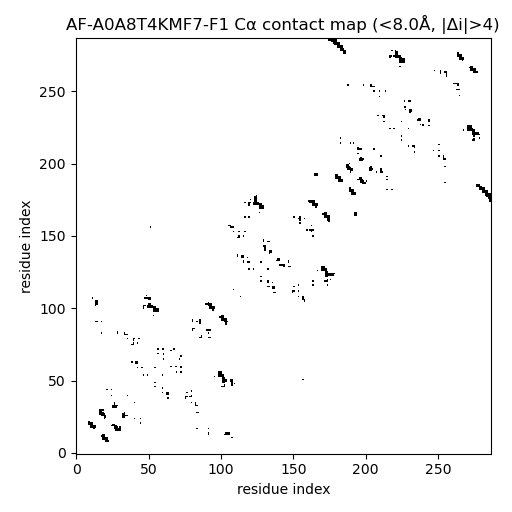4 C C . ALA A 1 277 ? -16.916 -2.798 27.100 1.00 88.12 277 ALA A C 1
ATOM 2116 O O . ALA A 1 277 ? -16.309 -1.789 26.730 1.00 88.12 277 ALA A O 1
ATOM 2117 N N . PRO A 1 278 ? -16.363 -3.677 27.956 1.00 89.94 278 PRO A N 1
ATOM 2118 C CA . PRO A 1 278 ? -14.998 -3.531 28.448 1.00 89.94 278 PRO A CA 1
ATOM 2119 C C . PRO A 1 278 ? -14.002 -3.605 27.287 1.00 89.94 278 PRO A C 1
ATOM 2121 O O . PRO A 1 278 ? -14.172 -4.412 26.367 1.00 89.94 278 PRO A O 1
ATOM 2124 N N . VAL A 1 279 ? -12.965 -2.769 27.340 1.00 94.69 279 VAL A N 1
ATOM 2125 C CA . VAL A 1 279 ? -11.896 -2.726 26.337 1.00 94.69 279 VAL A CA 1
ATOM 2126 C C . VAL A 1 279 ? -10.561 -3.033 27.002 1.00 94.69 279 VAL A C 1
ATOM 2128 O O . VAL A 1 279 ? -10.209 -2.414 28.004 1.00 94.69 279 VAL A O 1
ATOM 2131 N N . THR A 1 280 ? -9.810 -3.974 26.436 1.00 94.25 280 THR A N 1
ATOM 2132 C CA . THR A 1 280 ? -8.399 -4.187 26.769 1.00 94.25 280 THR A CA 1
ATOM 2133 C C . THR A 1 280 ? -7.516 -3.583 25.687 1.00 94.25 280 THR A C 1
ATOM 2135 O O . THR A 1 280 ? -7.871 -3.565 24.507 1.00 94.25 280 THR A O 1
ATOM 2138 N N . ARG A 1 281 ? -6.360 -3.067 26.103 1.00 92.62 281 ARG A N 1
ATOM 2139 C CA . ARG A 1 281 ? -5.345 -2.486 25.226 1.00 92.62 281 ARG A CA 1
ATOM 2140 C C . ARG A 1 281 ? -4.105 -3.366 25.278 1.00 92.62 281 ARG A C 1
ATOM 2142 O O . ARG A 1 281 ? -3.565 -3.606 26.354 1.00 92.62 281 ARG A O 1
ATOM 2149 N N . GLU A 1 282 ? -3.669 -3.831 24.120 1.00 87.19 282 GLU A N 1
ATOM 2150 C CA . GLU A 1 282 ? -2.469 -4.645 23.946 1.00 87.19 282 GLU A CA 1
ATOM 2151 C C . GLU A 1 282 ? -1.522 -3.928 22.991 1.00 87.19 282 GLU A C 1
ATOM 2153 O O . GLU A 1 282 ? -1.961 -3.372 21.989 1.00 87.19 282 GLU A O 1
ATOM 2158 N N . THR A 1 283 ? -0.226 -3.968 23.273 1.00 77.19 283 THR A N 1
ATOM 2159 C CA . THR A 1 283 ? 0.795 -3.572 22.303 1.00 77.19 283 THR A CA 1
ATOM 2160 C C . THR A 1 283 ? 1.388 -4.846 21.727 1.00 77.19 283 THR A C 1
ATOM 2162 O O . THR A 1 283 ? 1.992 -5.628 22.459 1.00 77.19 283 THR A O 1
ATOM 2165 N N . ILE A 1 284 ? 1.186 -5.085 20.433 1.00 58.53 284 ILE A N 1
ATOM 2166 C CA . ILE A 1 284 ? 1.784 -6.221 19.731 1.00 58.53 284 ILE A CA 1
ATOM 2167 C C . ILE A 1 284 ? 2.975 -5.724 18.937 1.00 58.53 284 ILE A C 1
ATOM 2169 O O . ILE A 1 284 ? 2.816 -4.875 18.066 1.00 58.53 284 ILE A O 1
ATOM 2173 N N . THR A 1 285 ? 4.143 -6.294 19.212 1.00 51.75 285 THR A N 1
ATOM 2174 C CA . THR A 1 285 ? 5.336 -6.138 18.385 1.00 51.75 285 THR A CA 1
ATOM 2175 C C . THR A 1 285 ? 5.312 -7.200 17.290 1.00 51.75 285 THR A C 1
ATOM 2177 O O . THR A 1 285 ? 5.419 -8.393 17.575 1.00 51.75 285 THR A O 1
ATOM 2180 N N . TYR A 1 286 ? 5.155 -6.787 16.035 1.00 42.56 286 TYR A N 1
ATOM 2181 C CA . TYR A 1 286 ? 5.360 -7.672 14.890 1.00 42.56 286 TYR A CA 1
ATOM 2182 C C . TYR A 1 286 ? 6.867 -7.814 14.635 1.00 42.56 286 TYR A C 1
ATOM 2184 O O . TYR A 1 286 ? 7.513 -6.841 14.240 1.00 42.56 286 TYR A O 1
ATOM 2192 N N . THR A 1 287 ? 7.410 -9.005 14.906 1.00 40.22 287 THR A N 1
ATOM 2193 C CA . THR A 1 287 ? 8.798 -9.411 14.611 1.00 40.22 287 THR A CA 1
ATOM 2194 C C . THR A 1 287 ? 8.915 -10.112 13.270 1.00 40.22 287 THR A C 1
ATOM 2196 O O . THR A 1 287 ? 8.043 -10.976 13.013 1.00 40.22 287 THR A O 1
#

Foldseek 3Di:
DPDDDPPVFPWDPLDPQWIAGLPVLFIGGNNHTFDADPLLSQLVNVQLLVAPDFDAQVNSCVRSVDPPGPVVVVVSVVSNCVSNVQPDPFGQWDQDPPGHIHGDDQFHQHLLLVQLLVVLVVAAQDQAFLQRSCVRSVNDDDDSPVSVVSLVVSQVRHDVQQRWQADPPGHTHGNPKHFWKWKDFPQWIATNRNLFIDGVNHTQDDDPLLSQLVVVLSVQAPDFDFPQNSCVSSVVPPDPDCPVVVSLVVSQVSHQDPPPRDGLWDDDPPGHIHRHTHIDIDTDIDD